Protein AF-0000000078892360 (afdb_homodimer)

pLDDT: mean 88.69, std 15.47, range [43.81, 98.88]

InterPro domains:
  IPR006015 Universal stress protein A family [PR01438] (3-21)
  IPR006015 Universal stress protein A family [PR01438] (103-115)
  IPR006015 Universal stress protein A family [PR01438] (121-142)
  IPR006016 UspA [PF00582] (3-142)
  IPR014729 Rossmann-like alpha/beta/alpha sandwich fold [G3DSA:3.40.50.620] (2-142)

Nearest PDB structures (foldseek):
  3s3t-assembly1_A  TM=7.269E-01  e=5.712E-11  Lactiplantibacillus plantarum
  3hgm-assembly2_C  TM=7.735E-01  e=3.685E-09  Halomonas elongata
  3hgm-assembly2_D  TM=7.486E-01  e=2.189E-09  Halomonas elongata
  4r2l-assembly1_A-2  TM=7.286E-01  e=1.162E-07  Salmonella enterica subsp. enterica serovar Typhimurium str. LT2
  3fg9-assembly3_E  TM=6.927E-01  e=1.677E-06  Lactiplantibacillus plantarum

Secondary structure (DSSP, 8-state):
-PPPEEEEE--S-HHHHHHHHHHHHHHHHHT-EEEEEEE-------SS---STTHHHHHHHHHHHHHHHHHHHHT-GGGTTS-EEEEEESS-HHHHHHHHHHHTT-SEEEE-SS-TT---TTS--HHHHHHHHH-SS-EEE-/-PPPEEEEE--S-HHHHHHHHHHHHHHHHHT-EEEEEEE-------SS---STTHHHHHHHHHHHHHHHHHHHHT-GGGTTS-EEEEEESS-HHHHHHHHHHHTT-SEEEE-SS-TT---TTS--HHHHHHHHH-SS-EEE-

Organism: Nematostella vectensis (NCBI:txid45351)

Structure (mmCIF, N/CA/C/O backbone):
data_AF-0000000078892360-model_v1
#
loop_
_entity.id
_entity.type
_entity.pdbx_description
1 polymer 'UspA domain-containing protein'
#
loop_
_atom_site.group_PDB
_atom_site.id
_atom_site.type_symbol
_atom_site.label_atom_id
_atom_site.label_alt_id
_atom_site.label_comp_id
_atom_site.label_asym_id
_atom_site.label_entity_id
_atom_site.label_seq_id
_atom_site.pdbx_PDB_ins_code
_atom_site.Cartn_x
_atom_site.Cartn_y
_atom_site.Cartn_z
_atom_site.occupancy
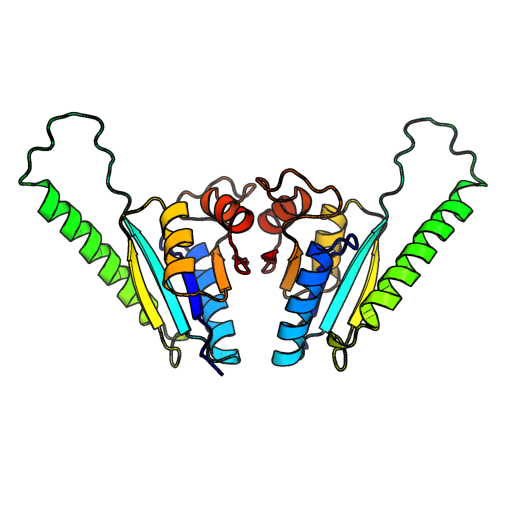_atom_site.B_iso_or_equiv
_atom_site.auth_seq_id
_atom_site.auth_comp_id
_atom_site.auth_asym_id
_atom_site.auth_atom_id
_atom_site.pdbx_PDB_model_num
ATOM 1 N N . ASN A 1 1 ? 20.141 11.234 -10.641 1 46.91 1 ASN A N 1
ATOM 2 C CA . ASN A 1 1 ? 18.922 10.539 -10.234 1 46.91 1 ASN A CA 1
ATOM 3 C C . ASN A 1 1 ? 18.141 11.344 -9.203 1 46.91 1 ASN A C 1
ATOM 5 O O . ASN A 1 1 ? 18.688 11.75 -8.18 1 46.91 1 ASN A O 1
ATOM 9 N N . ILE A 1 2 ? 17.062 12.047 -9.711 1 74.19 2 ILE A N 1
ATOM 10 C CA . ILE A 1 2 ? 16.359 12.961 -8.805 1 74.19 2 ILE A CA 1
ATOM 11 C C . ILE A 1 2 ? 15.898 12.195 -7.562 1 74.19 2 ILE A C 1
ATOM 13 O O . ILE A 1 2 ? 15.484 11.039 -7.652 1 74.19 2 ILE A O 1
ATOM 17 N N . MET A 1 3 ? 16.266 12.695 -6.387 1 88.44 3 MET A N 1
ATOM 18 C CA . MET A 1 3 ? 15.914 12.086 -5.109 1 88.44 3 MET A CA 1
ATOM 19 C C . MET A 1 3 ? 14.422 11.797 -5.031 1 88.44 3 MET A C 1
ATOM 21 O O . MET A 1 3 ? 13.602 12.672 -5.297 1 88.44 3 MET A O 1
ATOM 25 N N . LYS A 1 4 ? 14.031 10.625 -4.801 1 95.56 4 LYS A N 1
ATOM 26 C CA . LYS A 1 4 ? 12.625 10.258 -4.645 1 95.56 4 LYS A CA 1
ATOM 27 C C . LYS A 1 4 ? 12.047 10.82 -3.348 1 95.56 4 LYS A C 1
ATOM 29 O O . LYS A 1 4 ? 12.789 11.102 -2.404 1 95.56 4 LYS A O 1
ATOM 34 N N . LYS A 1 5 ? 10.812 11.117 -3.355 1 98.5 5 LYS A N 1
ATOM 35 C CA . LYS A 1 5 ? 10.125 11.695 -2.201 1 98.5 5 LYS A CA 1
ATOM 36 C C . LYS A 1 5 ? 9.039 10.758 -1.68 1 98.5 5 LYS A C 1
ATOM 38 O O . LYS A 1 5 ? 8.195 10.289 -2.447 1 98.5 5 LYS A O 1
ATOM 43 N N . ILE A 1 6 ? 9.086 10.5 -0.385 1 98.75 6 ILE A N 1
ATOM 44 C CA . ILE A 1 6 ? 8.07 9.711 0.305 1 98.75 6 ILE A CA 1
ATOM 45 C C . ILE A 1 6 ? 7.191 10.625 1.156 1 98.75 6 ILE A C 1
ATOM 47 O O . ILE A 1 6 ? 7.691 11.336 2.029 1 98.75 6 ILE A O 1
ATOM 51 N N . LEU A 1 7 ? 5.918 10.656 0.822 1 98.88 7 LEU A N 1
ATOM 52 C CA . LEU A 1 7 ? 4.953 11.391 1.632 1 98.88 7 LEU A CA 1
ATOM 53 C C . LEU A 1 7 ? 4.391 10.516 2.744 1 98.88 7 LEU A C 1
ATOM 55 O O . LEU A 1 7 ? 3.91 9.406 2.482 1 98.88 7 LEU A O 1
ATOM 59 N N . VAL A 1 8 ? 4.457 10.961 3.959 1 98.88 8 VAL A N 1
ATOM 60 C CA . VAL A 1 8 ? 3.959 10.211 5.109 1 98.88 8 VAL A CA 1
ATOM 61 C C . VAL A 1 8 ? 2.957 11.07 5.883 1 98.88 8 VAL A C 1
ATOM 63 O O . VAL A 1 8 ? 3.346 11.969 6.633 1 98.88 8 VAL A O 1
ATOM 66 N N . PRO A 1 9 ? 1.661 10.758 5.688 1 98.5 9 PRO A N 1
ATOM 67 C CA . PRO A 1 9 ? 0.681 11.43 6.543 1 98.5 9 PRO A CA 1
ATOM 68 C C . PRO A 1 9 ? 0.691 10.906 7.977 1 98.5 9 PRO A C 1
ATOM 70 O O . PRO A 1 9 ? 0.898 9.711 8.195 1 98.5 9 PRO A O 1
ATOM 73 N N . THR A 1 10 ? 0.475 11.852 8.906 1 97.75 10 THR A N 1
ATOM 74 C CA . THR A 1 10 ? 0.444 11.414 10.297 1 97.75 10 THR A CA 1
ATOM 75 C C . THR A 1 10 ? -0.679 12.109 11.062 1 97.75 10 THR A C 1
ATOM 77 O O . THR A 1 10 ? -0.947 13.289 10.836 1 97.75 10 THR A O 1
ATOM 80 N N . ASP A 1 11 ? -1.383 11.312 11.82 1 95.69 11 ASP A N 1
ATOM 81 C CA . ASP A 1 11 ? -2.309 11.828 12.828 1 95.69 11 ASP A CA 1
ATOM 82 C C . ASP A 1 11 ? -1.783 11.57 14.242 1 95.69 11 ASP A C 1
ATOM 84 O O . ASP A 1 11 ? -2.547 11.609 15.203 1 95.69 11 ASP A O 1
ATOM 88 N N . PHE A 1 12 ? -0.485 11.203 14.305 1 96.38 12 PHE A N 1
ATOM 89 C CA . PHE A 1 12 ? 0.284 11.008 15.531 1 96.38 12 PHE A CA 1
ATOM 90 C C . PHE A 1 12 ? -0.117 9.711 16.219 1 96.38 12 PHE A C 1
ATOM 92 O O . PHE A 1 12 ? 0.272 9.461 17.359 1 96.38 12 PHE A O 1
ATOM 99 N N . SER A 1 13 ? -0.941 8.859 15.547 1 94.62 13 SER A N 1
ATOM 100 C CA . SER A 1 13 ? -1.291 7.551 16.094 1 94.62 13 SER A CA 1
ATOM 101 C C . SER A 1 13 ? -0.111 6.59 16.016 1 94.62 13 SER A C 1
ATOM 103 O O . SER A 1 13 ? 0.892 6.879 15.359 1 94.62 13 SER A O 1
ATOM 105 N N . LYS A 1 14 ? -0.222 5.484 16.703 1 93.75 14 LYS A N 1
ATOM 106 C CA . LYS A 1 14 ? 0.787 4.43 16.672 1 93.75 14 LYS A CA 1
ATOM 107 C C . LYS A 1 14 ? 0.955 3.871 15.266 1 93.75 14 LYS A C 1
ATOM 109 O O . LYS A 1 14 ? 2.074 3.588 14.836 1 93.75 14 LYS A O 1
ATOM 114 N N . HIS A 1 15 ? -0.14 3.727 14.531 1 93.44 15 HIS A N 1
ATOM 115 C CA . HIS A 1 15 ? -0.08 3.223 13.164 1 93.44 15 HIS A CA 1
ATOM 116 C C . HIS A 1 15 ? 0.655 4.195 12.25 1 93.44 15 HIS A C 1
ATOM 118 O O . HIS A 1 15 ? 1.42 3.777 11.375 1 93.44 15 HIS A O 1
ATOM 124 N N . ALA A 1 16 ? 0.413 5.473 12.492 1 96.62 16 ALA A N 1
ATOM 125 C CA . ALA A 1 16 ? 1.117 6.477 11.703 1 96.62 16 ALA A CA 1
ATOM 126 C C . ALA A 1 16 ? 2.615 6.453 11.992 1 96.62 16 ALA A C 1
ATOM 128 O O . ALA A 1 16 ? 3.432 6.617 11.078 1 96.62 16 ALA A O 1
ATOM 129 N N . GLU A 1 17 ? 2.955 6.234 13.234 1 97.12 17 GLU A N 1
ATOM 130 C CA . GLU A 1 17 ? 4.367 6.152 13.594 1 97.12 17 GLU A CA 1
ATOM 131 C C . GLU A 1 17 ? 5.031 4.938 12.953 1 97.12 17 GLU A C 1
ATOM 133 O O . GLU A 1 17 ? 6.164 5.02 12.477 1 97.12 17 GLU A O 1
ATOM 138 N N . TYR A 1 18 ? 4.352 3.852 12.984 1 96.62 18 TYR A N 1
ATOM 139 C CA . TYR A 1 18 ? 4.887 2.656 12.344 1 96.62 18 TYR A CA 1
ATOM 140 C C . TYR A 1 18 ? 5.098 2.885 10.852 1 96.62 18 TYR A C 1
ATOM 142 O O . TYR A 1 18 ? 6.109 2.459 10.289 1 96.62 18 TYR A O 1
ATOM 150 N N . ALA A 1 19 ? 4.141 3.566 10.242 1 98.12 19 ALA A N 1
ATOM 151 C CA . ALA A 1 19 ? 4.289 3.912 8.836 1 98.12 19 ALA A CA 1
ATOM 152 C C . ALA A 1 19 ? 5.543 4.754 8.602 1 98.12 19 ALA A C 1
ATOM 154 O O . ALA A 1 19 ? 6.277 4.535 7.637 1 98.12 19 ALA A O 1
ATOM 155 N N . LEU A 1 20 ? 5.824 5.691 9.508 1 98.69 20 LEU A N 1
ATOM 156 C CA . LEU A 1 20 ? 7.012 6.531 9.398 1 98.69 20 LEU A CA 1
ATOM 157 C C . LEU A 1 20 ? 8.281 5.699 9.547 1 98.69 20 LEU A C 1
ATOM 159 O O . LEU A 1 20 ? 9.266 5.922 8.828 1 98.69 20 LEU A O 1
ATOM 163 N N . LYS A 1 21 ? 8.258 4.719 10.43 1 98.5 21 LYS A N 1
ATOM 164 C CA . LYS A 1 21 ? 9.406 3.836 10.602 1 98.5 21 LYS A CA 1
ATOM 165 C C . LYS A 1 21 ? 9.688 3.041 9.328 1 98.5 21 LYS A C 1
ATOM 167 O O . LYS A 1 21 ? 10.844 2.902 8.922 1 98.5 21 LYS A O 1
ATOM 172 N N . VAL A 1 22 ? 8.633 2.557 8.75 1 97.44 22 VAL A N 1
ATOM 173 C CA . VAL A 1 22 ? 8.789 1.806 7.512 1 97.44 22 VAL A CA 1
ATOM 174 C C . VAL A 1 22 ? 9.297 2.729 6.41 1 97.44 22 VAL A C 1
ATOM 176 O O . VAL A 1 22 ? 10.211 2.365 5.66 1 97.44 22 VAL A O 1
ATOM 179 N N . ALA A 1 23 ? 8.75 3.953 6.301 1 98.5 23 ALA A N 1
ATOM 180 C CA . ALA A 1 23 ? 9.227 4.941 5.336 1 98.5 23 ALA A CA 1
ATOM 181 C C . ALA A 1 23 ? 10.711 5.227 5.535 1 98.5 23 ALA A C 1
ATOM 183 O O . ALA A 1 23 ? 11.461 5.359 4.566 1 98.5 23 ALA A O 1
ATOM 184 N N . ALA A 1 24 ? 11.148 5.27 6.785 1 98.56 24 ALA A N 1
ATOM 185 C CA . ALA A 1 24 ? 12.547 5.527 7.113 1 98.56 24 ALA A CA 1
ATOM 186 C C . ALA A 1 24 ? 13.445 4.406 6.598 1 98.56 24 ALA A C 1
ATOM 188 O O . ALA A 1 24 ? 14.523 4.668 6.051 1 98.56 24 ALA A O 1
ATOM 189 N N . GLN A 1 25 ? 12.992 3.184 6.777 1 96.12 25 GLN A N 1
ATOM 190 C CA . GLN A 1 25 ? 13.758 2.039 6.289 1 96.12 25 GLN A CA 1
ATOM 191 C C . GLN A 1 25 ? 13.922 2.096 4.773 1 96.12 25 GLN A C 1
ATOM 193 O O . GLN A 1 25 ? 15 1.818 4.25 1 96.12 25 GLN A O 1
ATOM 198 N N . ILE A 1 26 ? 12.891 2.471 4.133 1 95.19 26 ILE A N 1
ATOM 199 C CA . ILE A 1 26 ? 12.914 2.59 2.678 1 95.19 26 ILE A CA 1
ATOM 200 C C . ILE A 1 26 ? 13.867 3.715 2.271 1 95.19 26 ILE A C 1
ATOM 202 O O . ILE A 1 26 ? 14.719 3.531 1.403 1 95.19 26 ILE A O 1
ATOM 206 N N . ALA A 1 27 ? 13.734 4.828 2.912 1 97.19 27 ALA A N 1
ATOM 207 C CA . ALA A 1 27 ? 14.539 6 2.584 1 97.19 27 ALA A CA 1
ATOM 208 C C . ALA A 1 27 ? 16.016 5.727 2.803 1 97.19 27 ALA A C 1
ATOM 210 O O . ALA A 1 27 ? 16.859 6.172 2.02 1 97.19 27 ALA A O 1
ATOM 211 N N . LYS A 1 28 ? 16.297 4.988 3.842 1 95.06 28 LYS A N 1
ATOM 212 C CA . LYS A 1 28 ? 17.703 4.656 4.121 1 95.06 28 LYS A CA 1
ATOM 213 C C . LYS A 1 28 ? 18.297 3.801 3.006 1 95.06 28 LYS A C 1
ATOM 215 O O . LYS A 1 28 ? 19.469 3.949 2.662 1 95.06 28 LYS A O 1
ATOM 220 N N . LYS A 1 29 ? 17.469 2.979 2.479 1 90.5 29 LYS A N 1
ATOM 221 C CA . LYS A 1 29 ? 17.938 2.043 1.463 1 90.5 29 LYS A CA 1
ATOM 222 C C . LYS A 1 29 ? 18.078 2.729 0.107 1 90.5 29 LYS A C 1
ATOM 224 O O . LYS A 1 29 ? 19 2.42 -0.658 1 90.5 29 LYS A O 1
ATOM 229 N N . ASP A 1 30 ? 17.234 3.727 -0.188 1 90.75 30 ASP A N 1
ATOM 230 C CA . ASP A 1 30 ? 17.25 4.195 -1.569 1 90.75 30 ASP A CA 1
ATOM 231 C C . ASP A 1 30 ? 17.578 5.688 -1.64 1 90.75 30 ASP A C 1
ATOM 233 O O . ASP A 1 30 ? 17.625 6.27 -2.725 1 90.75 30 ASP A O 1
ATOM 237 N N . GLY A 1 31 ? 17.766 6.332 -0.466 1 94.31 31 GLY A N 1
ATOM 238 C CA . GLY A 1 31 ? 18.203 7.723 -0.425 1 94.31 31 GLY A CA 1
ATOM 239 C C . GLY A 1 31 ? 17.062 8.703 -0.641 1 94.31 31 GLY A C 1
ATOM 240 O O . GLY A 1 31 ? 17.297 9.852 -1.039 1 94.31 31 GLY A O 1
ATOM 241 N N . SER A 1 32 ? 15.859 8.328 -0.38 1 97.25 32 SER A N 1
ATOM 242 C CA . SER A 1 32 ? 14.688 9.172 -0.563 1 97.25 32 SER A CA 1
ATOM 243 C C . SER A 1 32 ? 14.547 10.18 0.573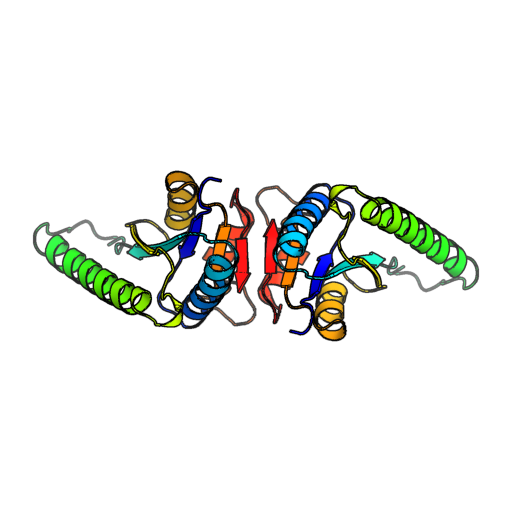 1 97.25 32 SER A C 1
ATOM 245 O O . SER A 1 32 ? 15.062 9.961 1.671 1 97.25 32 SER A O 1
ATOM 247 N N . GLU A 1 33 ? 13.922 11.25 0.244 1 98.38 33 GLU A N 1
ATOM 248 C CA . GLU A 1 33 ? 13.492 12.195 1.268 1 98.38 33 GLU A CA 1
ATOM 249 C C . GLU A 1 33 ? 12.109 11.828 1.815 1 98.38 33 GLU A C 1
ATOM 251 O O . GLU A 1 33 ? 11.289 11.258 1.102 1 98.38 33 GLU A O 1
ATOM 256 N N . ILE A 1 34 ? 11.914 12.195 3.078 1 98.75 34 ILE A N 1
ATOM 257 C CA . ILE A 1 34 ? 10.609 11.977 3.691 1 98.75 34 ILE A CA 1
ATOM 258 C C . ILE A 1 34 ? 9.938 13.32 3.959 1 98.75 34 ILE A C 1
ATOM 260 O O . ILE A 1 34 ? 10.539 14.227 4.547 1 98.75 34 ILE A O 1
ATOM 264 N N . ILE A 1 35 ? 8.758 13.445 3.48 1 98.81 35 ILE A N 1
ATOM 265 C CA . ILE A 1 35 ? 7.91 14.594 3.785 1 98.81 35 ILE A CA 1
ATOM 266 C C . ILE A 1 35 ? 6.793 14.172 4.738 1 98.81 35 ILE A C 1
ATOM 268 O O . ILE A 1 35 ? 5.906 13.406 4.363 1 98.81 35 ILE A O 1
ATOM 272 N N . LEU A 1 36 ? 6.863 14.664 5.934 1 98.69 36 LEU A N 1
ATOM 273 C CA . LEU A 1 36 ? 5.828 14.438 6.934 1 98.69 36 LEU A CA 1
ATOM 274 C C . LEU A 1 36 ? 4.719 15.477 6.812 1 98.69 36 LEU A C 1
ATOM 276 O O . LEU A 1 36 ? 4.984 16.688 6.812 1 98.69 36 LEU A O 1
ATOM 280 N N . ILE A 1 37 ? 3.484 14.969 6.699 1 98.38 37 ILE A N 1
ATOM 281 C CA . ILE A 1 37 ? 2.396 15.922 6.539 1 98.38 37 ILE A CA 1
ATOM 282 C C . ILE A 1 37 ? 1.326 15.672 7.598 1 98.38 37 ILE A C 1
ATOM 284 O O . ILE A 1 37 ? 1.03 14.523 7.93 1 98.38 37 ILE A O 1
ATOM 288 N N . HIS A 1 38 ? 0.8 16.75 8.133 1 97.56 38 HIS A N 1
ATOM 289 C CA . HIS A 1 38 ? -0.309 16.734 9.078 1 97.56 38 HIS A CA 1
ATOM 290 C C . HIS A 1 38 ? -1.368 17.766 8.703 1 97.56 38 HIS A C 1
ATOM 292 O O . HIS A 1 38 ? -1.037 18.859 8.25 1 97.56 38 HIS A O 1
ATOM 298 N N . MET A 1 39 ? -2.658 17.375 8.898 1 95.12 39 MET A N 1
ATOM 299 C CA . MET A 1 39 ? -3.768 18.281 8.609 1 95.12 39 MET A CA 1
ATOM 300 C C . MET A 1 39 ? -4.383 18.812 9.898 1 95.12 39 MET A C 1
ATOM 302 O O . MET A 1 39 ? -4.594 18.062 10.852 1 95.12 39 MET A O 1
ATOM 306 N N . LEU A 1 40 ? -4.582 20.062 9.906 1 90.88 40 LEU A N 1
ATOM 307 C CA . LEU A 1 40 ? -5.332 20.719 10.969 1 90.88 40 LEU A CA 1
ATOM 308 C C . LEU A 1 40 ? -6.766 21 10.539 1 90.88 40 LEU A C 1
ATOM 310 O O . LEU A 1 40 ? -7 21.766 9.609 1 90.88 40 LEU A O 1
ATOM 314 N N . GLU A 1 41 ? -7.676 20.062 10.914 1 75.69 41 GLU A N 1
ATOM 315 C CA . GLU A 1 41 ? -9.07 20.266 10.547 1 75.69 41 GLU A CA 1
ATOM 316 C C . GLU A 1 41 ? -9.688 21.406 11.367 1 75.69 41 GLU A C 1
ATOM 318 O O . GLU A 1 41 ? -9.539 21.438 12.586 1 75.69 41 GLU A O 1
ATOM 323 N N . LEU A 1 42 ? -9.977 22.5 10.719 1 69.38 42 LEU A N 1
ATOM 324 C CA . LEU A 1 42 ? -10.602 23.609 11.43 1 69.38 42 LEU A CA 1
ATOM 325 C C . LEU A 1 42 ? -12.062 23.312 11.734 1 69.38 42 LEU A C 1
ATOM 327 O O . LEU A 1 42 ? -12.758 22.703 10.922 1 69.38 42 LEU A O 1
ATOM 331 N N . PRO A 1 43 ? -12.438 23.25 13.047 1 58.41 43 PRO A N 1
ATOM 332 C CA . PRO A 1 43 ? -13.852 23.094 13.391 1 58.41 43 PRO A CA 1
ATOM 333 C C . PRO A 1 43 ? -14.781 23.922 12.5 1 58.41 43 PRO A C 1
ATOM 335 O O . PRO A 1 43 ? -14.43 25.031 12.117 1 58.41 43 PRO A O 1
ATOM 338 N N . THR A 1 44 ? -15.43 23.172 11.516 1 54.94 44 THR A N 1
ATOM 339 C CA . THR A 1 44 ? -16.484 23.938 10.867 1 54.94 44 THR A CA 1
ATOM 340 C C . THR A 1 44 ? -17.469 24.5 11.898 1 54.94 44 THR A C 1
ATOM 342 O O . THR A 1 44 ? -18.125 23.75 12.609 1 54.94 44 THR A O 1
ATOM 345 N N . THR A 1 45 ? -17.172 25.422 12.734 1 48.66 45 THR A N 1
ATOM 346 C CA . THR A 1 45 ? -18.266 25.953 13.555 1 48.66 45 THR A CA 1
ATOM 347 C C . THR A 1 45 ? -19.531 26.109 12.719 1 48.66 45 THR A C 1
ATOM 349 O O . THR A 1 45 ? -19.516 26.734 11.664 1 48.66 45 THR A O 1
ATOM 352 N N . GLY A 1 46 ? -20.406 25.203 12.688 1 47.03 46 GLY A N 1
ATOM 353 C CA . GLY A 1 46 ? -21.719 25.562 12.164 1 47.03 46 GLY A CA 1
ATOM 354 C C . GLY A 1 46 ? -22.047 27.031 12.281 1 47.03 46 GLY A C 1
ATOM 355 O O . GLY A 1 46 ? -22.781 27.578 11.469 1 47.03 46 GLY A O 1
ATOM 356 N N . SER A 1 47 ? -22.359 27.578 13.617 1 46.16 47 SER A N 1
ATOM 357 C CA . SER A 1 47 ? -23.031 28.859 13.852 1 46.16 47 SER A CA 1
ATOM 358 C C . SER A 1 47 ? -22.219 30.031 13.312 1 46.16 47 SER A C 1
ATOM 360 O O . SER A 1 47 ? -20.984 29.938 13.227 1 46.16 47 SER A O 1
ATOM 362 N N . ASP A 1 48 ? -22.891 31.125 12.758 1 43.91 48 ASP A N 1
ATOM 363 C CA . ASP A 1 48 ? -22.656 32.469 12.227 1 43.91 48 ASP A CA 1
ATOM 364 C C . ASP A 1 48 ? -21.531 33.156 12.984 1 43.91 48 ASP A C 1
ATOM 366 O O . ASP A 1 48 ? -21.047 34.219 12.562 1 43.91 48 ASP A O 1
ATOM 370 N N . ALA A 1 49 ? -21.594 33.156 14.469 1 45.66 49 ALA A N 1
ATOM 371 C CA . ALA A 1 49 ? -20.859 34.219 15.188 1 45.66 49 ALA A CA 1
ATOM 372 C C . ALA A 1 49 ? -19.375 33.906 15.203 1 45.66 49 ALA A C 1
ATOM 374 O O . ALA A 1 49 ? -18.891 33.125 16.016 1 45.66 49 ALA A O 1
ATOM 375 N N . ILE A 1 50 ? -18.688 33.688 14.188 1 45.03 50 ILE A N 1
ATOM 376 C CA . ILE A 1 50 ? -17.25 33.906 14.094 1 45.03 50 ILE A CA 1
ATOM 377 C C . ILE A 1 50 ? -16.875 35.188 14.859 1 45.03 50 ILE A C 1
ATOM 379 O O . ILE A 1 50 ? -17.078 36.281 14.367 1 45.03 50 ILE A O 1
ATOM 383 N N . THR A 1 51 ? -17.141 35.406 16.078 1 43.94 51 THR A N 1
ATOM 384 C CA . THR A 1 51 ? -16.406 36.5 16.672 1 43.94 51 THR A CA 1
ATOM 385 C C . THR A 1 51 ? -14.906 36.375 16.375 1 43.94 51 THR A C 1
ATOM 387 O O . THR A 1 51 ? -14.312 35.312 16.578 1 43.94 51 THR A O 1
ATOM 390 N N . THR A 1 52 ? -14.32 37.188 15.43 1 45.81 52 THR A N 1
ATOM 391 C CA . THR A 1 52 ? -13.078 37.469 14.727 1 45.81 52 THR A CA 1
ATOM 392 C C . THR A 1 52 ? -11.875 37.156 15.617 1 45.81 52 THR A C 1
ATOM 394 O O . THR A 1 52 ? -10.836 36.688 15.133 1 45.81 52 THR A O 1
ATOM 397 N N . SER A 1 53 ? -11.844 37.688 16.859 1 49.69 53 SER A N 1
ATOM 398 C CA . SER A 1 53 ? -10.625 37.969 17.609 1 49.69 53 SER A CA 1
ATOM 399 C C . SER A 1 53 ? -10.008 36.719 18.188 1 49.69 53 SER A C 1
ATOM 401 O O . SER A 1 53 ? -8.789 36.594 18.328 1 49.69 53 SER A O 1
ATOM 403 N N . HIS A 1 54 ? -10.773 35.781 18.781 1 51.59 54 HIS A N 1
ATOM 404 C CA . HIS A 1 54 ? -10.312 34.656 19.594 1 51.59 54 HIS A CA 1
ATOM 405 C C . HIS A 1 54 ? -9.875 33.5 18.719 1 51.59 54 HIS A C 1
ATOM 407 O O . HIS A 1 54 ? -9.281 32.531 19.203 1 51.59 54 HIS A O 1
ATOM 413 N N . GLU A 1 55 ? -10.258 33.562 17.359 1 58.75 55 GLU A N 1
ATOM 414 C CA . GLU A 1 55 ? -10.125 32.438 16.438 1 58.75 55 GLU A CA 1
ATOM 415 C C . GLU A 1 55 ? -8.68 32.281 15.969 1 58.75 55 GLU A C 1
ATOM 417 O O . GLU A 1 55 ? -8.18 31.141 15.844 1 58.75 55 GLU A O 1
ATOM 422 N N . ILE A 1 56 ? -7.906 33.344 15.992 1 66.81 56 ILE A N 1
ATOM 423 C CA . ILE A 1 56 ? -6.547 33.312 15.461 1 66.81 56 ILE A CA 1
ATOM 424 C C . ILE A 1 56 ? -5.594 32.75 16.516 1 66.81 56 ILE A C 1
ATOM 426 O O . ILE A 1 56 ? -4.812 31.844 16.219 1 66.81 56 ILE A O 1
ATOM 430 N N . PRO A 1 57 ? -5.879 33.156 17.797 1 74.19 57 PRO A N 1
ATOM 431 C CA . PRO A 1 57 ? -4.938 32.656 18.797 1 74.19 57 PRO A CA 1
ATOM 432 C C . PRO A 1 57 ? -5.059 31.141 19 1 74.19 57 PRO A C 1
ATOM 434 O O . PRO A 1 57 ? -4.047 30.453 19.141 1 74.19 57 PRO A O 1
ATOM 437 N N . GLU A 1 58 ? -6.293 30.672 18.969 1 79.94 58 GLU A N 1
ATOM 438 C CA . GLU A 1 58 ? -6.496 29.25 19.203 1 79.94 58 GLU A CA 1
ATOM 439 C C . GLU A 1 58 ? -5.945 28.422 18.031 1 79.94 58 GLU A C 1
ATOM 441 O O . GLU A 1 58 ? -5.316 27.375 18.25 1 79.94 58 GLU A O 1
ATOM 446 N N . LEU A 1 59 ? -6.156 28.938 16.859 1 82.19 59 LEU A N 1
ATOM 447 C CA . LEU A 1 59 ? -5.637 28.25 15.68 1 82.19 59 LEU A CA 1
ATOM 448 C C . LEU A 1 59 ? -4.113 28.188 15.711 1 82.19 59 LEU A C 1
ATOM 450 O O . LEU A 1 59 ? -3.52 27.156 15.359 1 82.19 59 LEU A O 1
ATOM 454 N N . MET A 1 60 ? -3.562 29.234 16.172 1 87.81 60 MET A N 1
ATOM 455 C CA . MET A 1 60 ? -2.105 29.281 16.25 1 87.81 60 MET A CA 1
ATOM 456 C C . MET A 1 60 ? -1.59 28.312 17.312 1 87.81 60 MET A C 1
ATOM 458 O O . MET A 1 60 ? -0.527 27.703 17.141 1 87.81 60 MET A O 1
ATOM 462 N N . LEU A 1 61 ? -2.377 28.234 18.391 1 88.75 61 LEU A N 1
ATOM 463 C CA . LEU A 1 61 ? -1.997 27.297 19.438 1 88.75 61 LEU A CA 1
ATOM 464 C C . LEU A 1 61 ? -2.006 25.875 18.906 1 88.75 61 LEU A C 1
ATOM 466 O O . LEU A 1 61 ? -1.07 25.109 19.172 1 88.75 61 LEU A O 1
ATOM 470 N N . PHE A 1 62 ? -3.045 25.547 18.172 1 89.25 62 PHE A N 1
ATOM 471 C CA . PHE A 1 62 ? -3.139 24.203 17.609 1 89.25 62 PHE A CA 1
ATOM 472 C C . PHE A 1 62 ? -2.025 23.953 16.609 1 89.25 62 PHE A C 1
ATOM 474 O O . PHE A 1 62 ? -1.443 22.875 16.562 1 89.25 62 PHE A O 1
ATOM 481 N N . LYS A 1 63 ? -1.801 24.891 15.82 1 93.38 63 LYS A N 1
ATOM 482 C CA . LYS A 1 63 ? -0.734 24.781 14.828 1 93.38 63 LYS A CA 1
ATOM 483 C C . LYS A 1 63 ? 0.622 24.594 15.5 1 93.38 63 LYS A C 1
ATOM 485 O O . LYS A 1 63 ? 1.403 23.734 15.094 1 93.38 63 LYS A O 1
ATOM 490 N N . ASN A 1 64 ? 0.876 25.422 16.516 1 95.06 64 ASN A N 1
ATOM 491 C CA . ASN A 1 64 ? 2.152 25.328 17.219 1 95.06 64 ASN A CA 1
ATOM 492 C C . ASN A 1 64 ? 2.311 23.969 17.922 1 95.06 64 ASN A C 1
ATOM 494 O O . ASN A 1 64 ? 3.408 23.406 17.953 1 95.06 64 ASN A O 1
ATOM 498 N N . ALA A 1 65 ? 1.254 23.469 18.469 1 95.31 65 ALA A N 1
ATOM 499 C CA . ALA A 1 65 ? 1.287 22.156 19.094 1 95.31 65 ALA A CA 1
ATOM 500 C C . ALA A 1 65 ? 1.606 21.062 18.062 1 95.31 65 ALA A C 1
ATOM 502 O O . ALA A 1 65 ? 2.387 20.156 18.344 1 95.31 65 ALA A O 1
ATOM 503 N N . ALA A 1 66 ? 1.023 21.234 16.906 1 95.56 66 ALA A N 1
ATOM 504 C CA . ALA A 1 66 ? 1.283 20.266 15.828 1 95.56 66 ALA A CA 1
ATOM 505 C C . ALA A 1 66 ? 2.734 20.344 15.367 1 95.56 66 ALA A C 1
ATOM 507 O O . ALA A 1 66 ? 3.373 19.328 15.133 1 95.56 66 ALA A O 1
ATOM 508 N N . ILE A 1 67 ? 3.236 21.516 15.242 1 97.25 67 ILE A N 1
ATOM 509 C CA . ILE A 1 67 ? 4.621 21.734 14.844 1 97.25 67 ILE A CA 1
ATOM 510 C C . ILE A 1 67 ? 5.559 21.047 15.836 1 97.25 67 ILE A C 1
ATOM 512 O O . ILE A 1 67 ? 6.484 20.328 15.445 1 97.25 67 ILE A O 1
ATOM 516 N N . ALA A 1 68 ? 5.289 21.25 17.109 1 97.81 68 ALA A N 1
ATOM 517 C CA . ALA A 1 68 ? 6.121 20.656 18.156 1 97.81 68 ALA A CA 1
ATOM 518 C C . ALA A 1 68 ? 6.094 19.125 18.062 1 97.81 68 ALA A C 1
ATOM 520 O O . ALA A 1 68 ? 7.129 18.484 18.203 1 97.81 68 ALA A O 1
ATOM 521 N N . LYS A 1 69 ? 4.926 18.594 17.828 1 97.81 69 LYS A N 1
ATOM 522 C CA . LYS A 1 69 ? 4.785 17.156 17.703 1 97.81 69 LYS A CA 1
ATOM 523 C C . LYS A 1 69 ? 5.539 16.625 16.484 1 97.81 69 LYS A C 1
ATOM 525 O O . LYS A 1 69 ? 6.219 15.602 16.562 1 97.81 69 LYS A O 1
ATOM 530 N N . LEU A 1 70 ? 5.449 17.344 15.367 1 98.38 70 LEU A N 1
ATOM 531 C CA . LEU A 1 70 ? 6.164 16.938 14.164 1 98.38 70 LEU A CA 1
ATOM 532 C C . LEU A 1 70 ? 7.672 17.031 14.367 1 98.38 70 LEU A C 1
ATOM 534 O O . LEU A 1 70 ? 8.414 16.141 13.93 1 98.38 70 LEU A O 1
ATOM 538 N N . ASP A 1 71 ? 8.094 18.094 15.055 1 98.25 71 ASP A N 1
ATOM 539 C CA . ASP A 1 71 ? 9.516 18.25 15.344 1 98.25 71 ASP A CA 1
ATOM 540 C C . ASP A 1 71 ? 10.039 17.094 16.188 1 98.25 71 ASP A C 1
ATOM 542 O O . ASP A 1 71 ? 11.125 16.562 15.938 1 98.25 71 ASP A O 1
ATOM 546 N N . ASN A 1 72 ? 9.273 16.734 17.141 1 98 72 ASN A N 1
ATOM 547 C CA . ASN A 1 72 ? 9.633 15.602 17.984 1 98 72 ASN A CA 1
ATOM 548 C C . ASN A 1 72 ? 9.734 14.32 17.172 1 98 72 ASN A C 1
ATOM 550 O O . ASN A 1 72 ? 10.688 13.555 17.328 1 98 72 ASN A O 1
ATOM 554 N N . MET A 1 73 ? 8.812 14.078 16.297 1 98.19 73 MET A N 1
ATOM 555 C CA . MET A 1 73 ? 8.828 12.906 15.422 1 98.19 73 MET A CA 1
ATOM 556 C C . MET A 1 73 ? 10.055 12.906 14.523 1 98.19 73 MET A C 1
ATOM 558 O O . MET A 1 73 ? 10.695 11.867 14.336 1 98.19 73 MET A O 1
ATOM 562 N N . MET A 1 74 ? 10.391 14.039 14.055 1 98.19 74 MET A N 1
ATOM 563 C CA . MET A 1 74 ? 11.484 14.172 13.086 1 98.19 74 MET A CA 1
ATOM 564 C C . MET A 1 74 ? 12.836 14 13.773 1 98.19 74 MET A C 1
ATOM 566 O O . MET A 1 74 ? 13.852 13.812 13.102 1 98.19 74 MET A O 1
ATOM 570 N N . SER A 1 75 ? 12.836 14.102 15.109 1 98 75 SER A N 1
ATOM 571 C CA . SER A 1 75 ? 14.07 13.961 15.875 1 98 75 SER A CA 1
ATOM 572 C C . SER A 1 75 ? 14.336 12.508 16.25 1 98 75 SER A C 1
ATOM 574 O O . SER A 1 75 ? 15.352 12.195 16.875 1 98 75 SER A O 1
ATOM 576 N N . ALA A 1 76 ? 13.445 11.633 15.875 1 98.25 76 ALA A N 1
ATOM 577 C CA . ALA A 1 76 ? 13.602 10.227 16.219 1 98.25 76 ALA A CA 1
ATOM 578 C C . ALA A 1 76 ? 14.891 9.656 15.625 1 98.25 76 ALA A C 1
ATOM 580 O O . ALA A 1 76 ? 15.234 9.945 14.477 1 98.25 76 ALA A O 1
ATOM 581 N N . PRO A 1 77 ? 15.547 8.766 16.312 1 98.38 77 PRO A N 1
ATOM 582 C CA . PRO A 1 77 ? 16.828 8.219 15.852 1 98.38 77 PRO A CA 1
ATOM 583 C C . PRO A 1 77 ? 16.719 7.445 14.547 1 98.38 77 PRO A C 1
ATOM 585 O O . PRO A 1 77 ? 17.656 7.438 13.742 1 98.38 77 PRO A O 1
ATOM 588 N N . TYR A 1 78 ? 15.594 6.883 14.391 1 98.19 78 TYR A N 1
ATOM 589 C CA . TYR A 1 78 ? 15.453 6.066 13.188 1 98.19 78 TYR A CA 1
ATOM 590 C C . TYR A 1 78 ? 15.367 6.938 11.945 1 98.19 78 TYR A C 1
ATOM 592 O O . TYR A 1 78 ? 15.406 6.43 10.82 1 98.19 78 TYR A O 1
ATOM 600 N N . LEU A 1 79 ? 15.312 8.219 12.07 1 98.69 79 LEU A N 1
ATOM 601 C CA . LEU A 1 79 ? 15.289 9.141 10.938 1 98.69 79 LEU A CA 1
ATOM 602 C C . LEU A 1 79 ? 16.656 9.766 10.711 1 98.69 79 LEU A C 1
ATOM 604 O O . LEU A 1 79 ? 16.844 10.555 9.781 1 98.69 79 LEU A O 1
ATOM 608 N N . ASP A 1 80 ? 17.656 9.383 11.508 1 98.12 80 ASP A N 1
ATOM 609 C CA . ASP A 1 80 ? 19 9.922 11.359 1 98.12 80 ASP A CA 1
ATOM 610 C C . ASP A 1 80 ? 19.547 9.656 9.953 1 98.12 80 ASP A C 1
ATOM 612 O O . ASP A 1 80 ? 19.438 8.539 9.453 1 98.12 80 ASP A O 1
ATOM 616 N N . GLY A 1 81 ? 20.047 10.711 9.367 1 97.5 81 GLY A N 1
ATOM 617 C CA . GLY A 1 81 ? 20.688 10.562 8.07 1 97.5 81 GLY A CA 1
ATOM 618 C C . GLY A 1 81 ? 19.703 10.664 6.914 1 97.5 81 GLY A C 1
ATOM 619 O O . GLY A 1 81 ? 20.109 10.578 5.75 1 97.5 81 GLY A O 1
ATOM 620 N N . ILE A 1 82 ? 18.484 10.828 7.227 1 98.12 82 ILE A N 1
ATOM 621 C CA . ILE A 1 82 ? 17.453 10.969 6.203 1 98.12 82 ILE A CA 1
ATOM 622 C C . ILE A 1 82 ? 17.047 12.438 6.086 1 98.12 82 ILE A C 1
ATOM 624 O O . ILE A 1 82 ? 16.812 13.109 7.098 1 98.12 82 ILE A O 1
ATOM 628 N N . LYS A 1 83 ? 17.016 12.953 4.891 1 98.31 83 LYS A N 1
ATOM 629 C CA . LYS A 1 83 ? 16.438 14.273 4.691 1 98.31 83 LYS A CA 1
ATOM 630 C C . LYS A 1 83 ? 14.93 14.25 4.969 1 98.31 83 LYS A C 1
ATOM 632 O O . LYS A 1 83 ? 14.188 13.508 4.328 1 98.31 83 LYS A O 1
ATOM 637 N N . THR A 1 84 ? 14.531 15.023 5.934 1 98.56 84 THR A N 1
ATOM 638 C CA . THR A 1 84 ? 13.125 15.078 6.305 1 98.56 84 THR A CA 1
ATOM 639 C C . THR A 1 84 ? 12.602 16.516 6.262 1 98.56 84 THR A C 1
ATOM 641 O O . THR A 1 84 ? 13.352 17.453 6.496 1 98.56 84 THR A O 1
ATOM 644 N N . SER A 1 85 ? 11.375 16.688 5.918 1 98.38 85 SER A N 1
ATOM 645 C CA . SER A 1 85 ? 10.648 17.953 6.004 1 98.38 85 SER A CA 1
ATOM 646 C C . SER A 1 85 ? 9.227 17.734 6.508 1 98.38 85 SER A C 1
ATOM 648 O O . SER A 1 85 ? 8.766 16.594 6.609 1 98.38 85 SER A O 1
ATOM 650 N N . LYS A 1 86 ? 8.648 18.781 6.926 1 98.44 86 LYS A N 1
ATOM 651 C CA . LYS A 1 86 ? 7.285 18.703 7.434 1 98.44 86 LYS A CA 1
ATOM 652 C C . LYS A 1 86 ? 6.391 19.75 6.766 1 98.44 86 LYS A C 1
ATOM 654 O O . LYS A 1 86 ? 6.863 20.812 6.371 1 98.44 86 LYS A O 1
ATOM 659 N N . ILE A 1 87 ? 5.102 19.375 6.629 1 97.19 87 ILE A N 1
ATOM 660 C CA . ILE A 1 87 ? 4.074 20.266 6.105 1 97.19 87 ILE A CA 1
ATOM 661 C C . ILE A 1 87 ? 2.83 20.203 6.988 1 97.19 87 ILE A C 1
ATOM 663 O O . ILE A 1 87 ? 2.418 19.109 7.402 1 97.19 87 ILE A O 1
ATOM 667 N N . ILE A 1 88 ? 2.291 21.297 7.324 1 96.12 88 ILE A N 1
ATOM 668 C CA . ILE A 1 88 ? 0.987 21.391 7.973 1 96.12 88 ILE A CA 1
ATOM 669 C C . ILE A 1 88 ? -0.027 22 7.004 1 96.12 88 ILE A C 1
ATOM 671 O O . ILE A 1 88 ? 0.229 23.047 6.406 1 96.12 88 ILE A O 1
ATOM 675 N N . GLN A 1 89 ? -1.108 21.312 6.836 1 93.31 89 GLN A N 1
ATOM 676 C CA . GLN A 1 89 ? -2.164 21.75 5.934 1 93.31 89 GLN A CA 1
ATOM 677 C C . GLN A 1 89 ? -3.477 21.969 6.68 1 93.31 89 GLN A C 1
ATOM 679 O O . GLN A 1 89 ? -3.756 21.281 7.664 1 93.31 89 GLN A O 1
ATOM 684 N N . PHE A 1 90 ? -4.258 22.984 6.164 1 90.5 90 PHE A N 1
ATOM 685 C CA . PHE A 1 90 ? -5.574 23.281 6.719 1 90.5 90 PHE A CA 1
ATOM 686 C C . PHE A 1 90 ? -6.676 22.719 5.828 1 90.5 90 PHE A C 1
ATOM 688 O O . PHE A 1 90 ? -7.504 23.453 5.305 1 90.5 90 PHE A O 1
ATOM 695 N N . GLU A 1 91 ? -6.57 21.469 5.465 1 90.94 91 GLU A N 1
ATOM 696 C CA . GLU A 1 91 ? -7.516 20.719 4.637 1 90.94 91 GLU A CA 1
ATOM 697 C C . GLU A 1 91 ? -7.973 19.438 5.332 1 90.94 91 GLU A C 1
ATOM 699 O O . GLU A 1 91 ? -7.395 19.031 6.344 1 90.94 91 GLU A O 1
ATOM 704 N N . LEU A 1 92 ? -9.117 18.844 4.746 1 91.56 92 LEU A N 1
ATOM 705 C CA . LEU A 1 92 ? -9.461 17.5 5.16 1 91.56 92 LEU A CA 1
ATOM 706 C C . LEU A 1 92 ? -8.344 16.516 4.816 1 91.56 92 LEU A C 1
ATOM 708 O O . LEU A 1 92 ? -7.625 16.703 3.83 1 91.56 92 LEU A O 1
ATOM 712 N N . ALA A 1 93 ? -8.195 15.539 5.582 1 92.69 93 ALA A N 1
ATOM 713 C CA . ALA A 1 93 ? -7.055 14.625 5.516 1 92.69 93 ALA A CA 1
ATOM 714 C C . ALA A 1 93 ? -6.852 14.109 4.094 1 92.69 93 ALA A C 1
ATOM 716 O O . ALA A 1 93 ? -5.754 14.219 3.541 1 92.69 93 ALA A O 1
ATOM 717 N N . PHE A 1 94 ? -7.895 13.617 3.51 1 94.56 94 PHE A N 1
ATOM 718 C CA . PHE A 1 94 ? -7.789 13.07 2.162 1 94.56 94 PHE A CA 1
ATOM 719 C C . PHE A 1 94 ? -7.328 14.141 1.179 1 94.56 94 PHE A C 1
ATOM 721 O O . PHE A 1 94 ? -6.371 13.93 0.43 1 94.56 94 PHE A O 1
ATOM 728 N N . ASP A 1 95 ? -7.961 15.32 1.234 1 95.31 95 ASP A N 1
ATOM 729 C CA . ASP A 1 95 ? -7.637 16.406 0.305 1 95.31 95 ASP A CA 1
ATOM 730 C C . ASP A 1 95 ? -6.191 16.859 0.489 1 95.31 95 ASP A C 1
ATOM 732 O O . ASP A 1 95 ? -5.473 17.062 -0.49 1 95.31 95 ASP A O 1
ATOM 736 N N . GLY A 1 96 ? -5.848 16.969 1.7 1 95.75 96 GLY A N 1
ATOM 737 C CA . GLY A 1 96 ? -4.496 17.422 2.01 1 95.75 96 GLY A CA 1
ATOM 738 C C . GLY A 1 96 ? -3.43 16.438 1.557 1 95.75 96 GLY A C 1
ATOM 739 O O . GLY A 1 96 ? -2.393 16.844 1.028 1 95.75 96 GLY A O 1
ATOM 740 N N . ILE A 1 97 ? -3.658 15.156 1.749 1 97.69 97 ILE A N 1
ATOM 741 C CA . ILE A 1 97 ? -2.709 14.125 1.349 1 97.69 97 ILE A CA 1
ATOM 742 C C . ILE A 1 97 ? -2.568 14.117 -0.172 1 97.69 97 ILE A C 1
ATOM 744 O O . ILE A 1 97 ? -1.454 14.109 -0.699 1 97.69 97 ILE A O 1
ATOM 748 N N . MET A 1 98 ? -3.709 14.195 -0.836 1 97.38 98 MET A N 1
ATOM 749 C CA . MET A 1 98 ? -3.695 14.156 -2.295 1 97.38 98 MET A CA 1
ATOM 750 C C . MET A 1 98 ? -3.025 15.398 -2.867 1 97.38 98 MET A C 1
ATOM 752 O O . MET A 1 98 ? -2.174 15.305 -3.752 1 97.38 98 MET A O 1
ATOM 756 N N . SER A 1 99 ? -3.398 16.578 -2.35 1 96.88 99 SER A N 1
ATOM 757 C CA . SER A 1 99 ? -2.836 17.828 -2.859 1 96.88 99 SER A CA 1
ATOM 758 C C . SER A 1 99 ? -1.341 17.922 -2.572 1 96.88 99 SER A C 1
ATOM 760 O O . SER A 1 99 ? -0.567 18.359 -3.422 1 96.88 99 SER A O 1
ATOM 762 N N . SER A 1 100 ? -0.963 17.453 -1.415 1 96.94 100 SER A N 1
ATOM 763 C CA . SER A 1 100 ? 0.451 17.484 -1.054 1 96.94 100 SER A CA 1
ATOM 764 C C . SER A 1 100 ? 1.259 16.5 -1.886 1 96.94 100 SER A C 1
ATOM 766 O O . SER A 1 100 ? 2.383 16.797 -2.295 1 96.94 100 SER A O 1
ATOM 768 N N . GLY A 1 101 ? 0.674 15.289 -2.086 1 97.5 101 GLY A N 1
ATOM 769 C CA . GLY A 1 101 ? 1.336 14.336 -2.963 1 97.5 101 GLY A CA 1
ATOM 770 C C . GLY A 1 101 ? 1.643 14.906 -4.336 1 97.5 101 GLY A C 1
ATOM 771 O O . GLY A 1 101 ? 2.746 14.727 -4.855 1 97.5 101 GLY A O 1
ATOM 772 N N . LYS A 1 102 ? 0.718 15.609 -4.84 1 96.88 102 LYS A N 1
ATOM 773 C CA . LYS A 1 102 ? 0.865 16.203 -6.168 1 96.88 102 LYS A CA 1
ATOM 774 C C . LYS A 1 102 ? 1.846 17.375 -6.141 1 96.88 102 LYS A C 1
ATOM 776 O O . LYS A 1 102 ? 2.787 17.422 -6.934 1 96.88 102 LYS A O 1
ATOM 781 N N . SER A 1 103 ? 1.671 18.297 -5.195 1 96.94 103 SER A N 1
ATOM 782 C CA . SER A 1 103 ? 2.469 19.516 -5.152 1 96.94 103 SER A CA 1
ATOM 783 C C . SER A 1 103 ? 3.928 19.219 -4.828 1 96.94 103 SER A C 1
ATOM 785 O O . SER A 1 103 ? 4.828 19.922 -5.273 1 96.94 103 SER A O 1
ATOM 787 N N . GLN A 1 104 ? 4.168 18.125 -4.059 1 97.12 104 GLN A N 1
ATOM 788 C CA . GLN A 1 104 ? 5.523 17.781 -3.654 1 97.12 104 GLN A CA 1
ATOM 789 C C . GLN A 1 104 ? 6.141 16.766 -4.613 1 97.12 104 GLN A C 1
ATOM 791 O O . GLN A 1 104 ? 7.277 16.328 -4.422 1 97.12 104 GLN A O 1
ATOM 796 N N . ASN A 1 105 ? 5.359 16.375 -5.652 1 97.38 105 ASN A N 1
ATOM 797 C CA . ASN A 1 105 ? 5.812 15.344 -6.586 1 97.38 105 ASN A CA 1
ATOM 798 C C . ASN A 1 105 ? 6.27 14.086 -5.852 1 97.38 105 ASN A C 1
ATOM 800 O O . ASN A 1 105 ? 7.359 13.578 -6.109 1 97.38 105 ASN A O 1
ATOM 804 N N . ALA A 1 106 ? 5.441 13.617 -4.93 1 98.12 106 ALA A N 1
ATOM 805 C CA . ALA A 1 106 ? 5.758 12.406 -4.18 1 98.12 106 ALA A CA 1
ATOM 806 C C . ALA A 1 106 ? 5.828 11.188 -5.105 1 98.12 106 ALA A C 1
ATOM 808 O O . ALA A 1 106 ? 5.012 11.055 -6.02 1 98.12 106 ALA A O 1
ATOM 809 N N . ASP A 1 107 ? 6.793 10.32 -4.828 1 97.69 107 ASP A N 1
ATOM 810 C CA . ASP A 1 107 ? 6.934 9.086 -5.586 1 97.69 107 ASP A CA 1
ATOM 811 C C . ASP A 1 107 ? 6.211 7.93 -4.891 1 97.69 107 ASP A C 1
ATOM 813 O O . ASP A 1 107 ? 5.898 6.918 -5.52 1 97.69 107 ASP A O 1
ATOM 817 N N . LEU A 1 108 ? 5.965 8.109 -3.643 1 98.25 108 LEU A N 1
ATOM 818 C CA . LEU A 1 108 ? 5.402 7.082 -2.781 1 98.25 108 LEU A CA 1
ATOM 819 C C . LEU A 1 108 ? 4.676 7.699 -1.592 1 98.25 108 LEU A C 1
ATOM 821 O O . LEU A 1 108 ? 5.148 8.68 -1.014 1 98.25 108 LEU A O 1
ATOM 825 N N . ILE A 1 109 ? 3.506 7.211 -1.291 1 98.81 109 ILE A N 1
ATOM 826 C CA . ILE A 1 109 ? 2.832 7.527 -0.036 1 98.81 109 ILE A CA 1
ATOM 827 C C . ILE A 1 109 ? 2.91 6.332 0.907 1 98.81 109 ILE A C 1
ATOM 829 O O . ILE A 1 109 ? 2.611 5.199 0.512 1 98.81 109 ILE A O 1
ATOM 833 N N . VAL A 1 110 ? 3.381 6.516 2.123 1 98.81 110 VAL A N 1
ATOM 834 C CA . VAL A 1 110 ? 3.404 5.492 3.164 1 98.81 110 VAL A CA 1
ATOM 835 C C . VAL A 1 110 ? 2.498 5.914 4.32 1 98.81 110 VAL A C 1
ATOM 837 O O . VAL A 1 110 ? 2.705 6.965 4.93 1 98.81 110 VAL A O 1
ATOM 840 N N . MET A 1 111 ? 1.455 5.09 4.598 1 98.38 111 MET A N 1
ATOM 841 C CA . MET A 1 111 ? 0.516 5.52 5.629 1 98.38 111 MET A CA 1
ATOM 842 C C . MET A 1 111 ? -0.039 4.32 6.391 1 98.38 111 MET A C 1
ATOM 844 O O . MET A 1 111 ? 0.067 3.182 5.93 1 98.38 111 MET A O 1
ATOM 848 N N . GLY A 1 112 ? -0.545 4.605 7.531 1 95.81 112 GLY A N 1
ATOM 849 C CA . GLY A 1 112 ? -1.2 3.57 8.32 1 95.81 112 GLY A CA 1
ATOM 850 C C . GLY A 1 112 ? -2.559 3.176 7.773 1 95.81 112 GLY A C 1
ATOM 851 O O . GLY A 1 112 ? -3.256 4 7.176 1 95.81 112 GLY A O 1
ATOM 852 N N . SER A 1 113 ? -2.924 1.945 8.086 1 92.88 113 SER A N 1
ATOM 853 C CA . SER A 1 113 ? -4.238 1.462 7.688 1 92.88 113 SER A CA 1
ATOM 854 C C . SER A 1 113 ? -5.34 2.064 8.555 1 92.88 113 SER A C 1
ATOM 856 O O . SER A 1 113 ? -6.496 2.143 8.133 1 92.88 113 SER A O 1
ATOM 858 N N . HIS A 1 114 ? -4.824 2.439 9.75 1 89.38 114 HIS A N 1
ATOM 859 C CA . HIS A 1 114 ? -5.723 3.031 10.734 1 89.38 114 HIS A CA 1
ATOM 860 C C . HIS A 1 114 ? -5.121 4.293 11.336 1 89.38 114 HIS A C 1
ATOM 862 O O . HIS A 1 114 ? -3.922 4.543 11.203 1 89.38 114 HIS A O 1
ATOM 868 N N . GLY A 1 115 ? -6.062 5.074 11.898 1 86.88 115 GLY A N 1
ATOM 869 C CA . GLY A 1 115 ? -5.621 6.312 12.523 1 86.88 115 GLY A CA 1
ATOM 870 C C . GLY A 1 115 ? -6.062 6.445 13.961 1 86.88 115 GLY A C 1
ATOM 871 O O . GLY A 1 115 ? -6.305 5.445 14.641 1 86.88 115 GLY A O 1
ATOM 872 N N . ALA A 1 116 ? -6.012 7.656 14.336 1 77.25 116 ALA A N 1
ATOM 873 C CA . ALA A 1 116 ? -6.293 7.984 15.734 1 77.25 116 ALA A CA 1
ATOM 874 C C . ALA A 1 116 ? -7.734 7.645 16.094 1 77.25 116 ALA A C 1
ATOM 876 O O . ALA A 1 116 ? -8.047 7.391 17.266 1 77.25 116 ALA A O 1
ATOM 877 N N . LYS A 1 117 ? -8.664 7.73 15.148 1 73.81 117 LYS A N 1
ATOM 878 C CA . LYS A 1 117 ? -10.062 7.496 15.477 1 73.81 117 LYS A CA 1
ATOM 879 C C . LYS A 1 117 ? -10.344 6.008 15.664 1 73.81 117 LYS A C 1
ATOM 881 O O . LYS A 1 117 ? -11.375 5.629 16.219 1 73.81 117 LYS A O 1
ATOM 886 N N . GLY A 1 118 ? -9.453 5.238 15.594 1 64.19 118 GLY A N 1
ATOM 887 C CA . GLY A 1 118 ? -9.484 3.822 15.93 1 64.19 118 GLY A CA 1
ATOM 888 C C . GLY A 1 118 ? -10.648 3.084 15.305 1 64.19 118 GLY A C 1
ATOM 889 O O . GLY A 1 118 ? -11.211 2.17 15.906 1 64.19 118 GLY A O 1
ATOM 890 N N . PHE A 1 119 ? -10.93 3.402 14.055 1 63.06 119 PHE A N 1
ATOM 891 C CA . PHE A 1 119 ? -12.07 2.652 13.547 1 63.06 119 PHE A CA 1
ATOM 892 C C . PHE A 1 119 ? -11.914 1.164 13.836 1 63.06 119 PHE A C 1
ATOM 894 O O . PHE A 1 119 ? -10.828 0.709 14.195 1 63.06 119 PHE A O 1
ATOM 901 N N . GLN A 1 120 ? -13.078 0.466 13.828 1 63.97 120 GLN A N 1
ATOM 902 C CA . GLN A 1 120 ? -13.094 -0.967 14.102 1 63.97 120 GLN A CA 1
ATOM 903 C C . GLN A 1 120 ? -12.008 -1.69 13.305 1 63.97 120 GLN A C 1
ATOM 905 O O . GLN A 1 120 ? -11.844 -1.444 12.109 1 63.97 120 GLN A O 1
ATOM 910 N N . GLU A 1 121 ? -11.156 -2.4 13.992 1 65.25 121 GLU A N 1
ATOM 911 C CA . GLU A 1 121 ? -9.977 -3.123 13.523 1 65.25 121 GLU A CA 1
ATOM 912 C C . GLU A 1 121 ? -10.273 -3.879 12.227 1 65.25 121 GLU A C 1
ATOM 914 O O . GLU A 1 121 ? -9.359 -4.207 11.477 1 65.25 121 GLU A O 1
ATOM 919 N N . MET A 1 122 ? -11.641 -3.943 11.938 1 69.88 122 MET A N 1
ATOM 920 C CA . MET A 1 122 ? -11.992 -4.797 10.805 1 69.88 122 MET A CA 1
ATOM 921 C C . MET A 1 122 ? -12.125 -3.975 9.523 1 69.88 122 MET A C 1
ATOM 923 O O . MET A 1 122 ? -12.273 -4.535 8.438 1 69.88 122 MET A O 1
ATOM 927 N N . PHE A 1 123 ? -11.93 -2.66 9.75 1 78.38 123 PHE A N 1
ATOM 928 C CA . PHE A 1 123 ? -12.055 -1.795 8.578 1 78.38 123 PHE A CA 1
ATOM 929 C C . PHE A 1 123 ? -10.812 -0.933 8.406 1 78.38 123 PHE A C 1
ATOM 931 O O . PHE A 1 123 ? -10.125 -0.622 9.383 1 78.38 123 PHE A O 1
ATOM 938 N N . ILE A 1 124 ? -10.523 -0.748 7.199 1 87.56 124 ILE A N 1
ATOM 939 C CA . ILE A 1 124 ? -9.469 0.222 6.934 1 87.56 124 ILE A CA 1
ATOM 940 C C . ILE A 1 124 ? -9.992 1.636 7.172 1 87.56 124 ILE A C 1
ATOM 942 O O . ILE A 1 124 ? -11.188 1.894 7.016 1 87.56 124 ILE A O 1
ATOM 946 N N . GLY A 1 125 ? -9.109 2.451 7.633 1 90.94 125 GLY A N 1
ATOM 947 C CA . GLY A 1 125 ? -9.531 3.828 7.836 1 90.94 125 GLY A CA 1
ATOM 948 C C . GLY A 1 125 ? -10.062 4.484 6.574 1 90.94 125 GLY A C 1
ATOM 949 O O . GLY A 1 125 ? -9.57 4.211 5.477 1 90.94 125 GLY A O 1
ATOM 950 N N . SER A 1 126 ? -10.938 5.375 6.75 1 90.06 126 SER A N 1
ATOM 951 C CA . SER A 1 126 ? -11.609 6.023 5.629 1 90.06 126 SER A CA 1
ATOM 952 C C . SER A 1 126 ? -10.625 6.832 4.785 1 90.06 126 SER A C 1
ATOM 954 O O . SER A 1 126 ? -10.703 6.832 3.557 1 90.06 126 SER A O 1
ATOM 956 N N . ASN A 1 127 ? -9.727 7.527 5.457 1 93.06 127 ASN A N 1
ATOM 957 C CA . ASN A 1 127 ? -8.742 8.297 4.707 1 93.06 127 ASN A CA 1
ATOM 958 C C . ASN A 1 127 ? -7.82 7.391 3.898 1 93.06 127 ASN A C 1
ATOM 960 O O . ASN A 1 127 ? -7.523 7.676 2.736 1 93.06 127 ASN A O 1
ATOM 964 N N . THR A 1 128 ? -7.395 6.309 4.535 1 94.81 128 THR A N 1
ATOM 965 C CA . THR A 1 128 ? -6.539 5.355 3.838 1 94.81 128 THR A CA 1
ATOM 966 C C . THR A 1 128 ? -7.254 4.781 2.617 1 94.81 128 THR A C 1
ATOM 968 O O . THR A 1 128 ? -6.684 4.734 1.524 1 94.81 128 THR A O 1
ATOM 971 N N . GLU A 1 129 ? -8.445 4.422 2.775 1 91.62 129 GLU A N 1
ATOM 972 C CA . GLU A 1 129 ? -9.227 3.893 1.658 1 91.62 129 GLU A CA 1
ATOM 973 C C . GLU A 1 129 ? -9.305 4.898 0.514 1 91.62 129 GLU A C 1
ATOM 975 O O . GLU A 1 129 ? -9.062 4.551 -0.644 1 91.62 129 GLU A O 1
ATOM 980 N N . LYS A 1 130 ? -9.625 6.078 0.836 1 93.44 130 LYS A N 1
ATOM 981 C CA . LYS A 1 130 ? -9.773 7.113 -0.179 1 93.44 130 LYS A CA 1
ATOM 982 C C . LYS A 1 130 ? -8.453 7.387 -0.887 1 93.44 130 LYS A C 1
ATOM 984 O O . LYS A 1 130 ? -8.422 7.574 -2.105 1 93.44 130 LYS A O 1
ATOM 989 N N . VAL A 1 131 ? -7.371 7.398 -0.156 1 96.62 131 VAL A N 1
ATOM 990 C CA . VAL A 1 131 ? -6.062 7.668 -0.742 1 96.62 131 VAL A CA 1
ATOM 991 C C . VAL A 1 131 ? -5.672 6.535 -1.686 1 96.62 131 VAL A C 1
ATOM 993 O O . VAL A 1 131 ? -5.25 6.777 -2.818 1 96.62 131 VAL A O 1
ATOM 996 N N . VAL A 1 132 ? -5.824 5.301 -1.23 1 95.56 132 VAL A N 1
ATOM 997 C CA . VAL A 1 132 ? -5.484 4.145 -2.057 1 95.56 132 VAL A CA 1
ATOM 998 C C . VAL A 1 132 ? -6.293 4.18 -3.352 1 95.56 132 VAL A C 1
ATOM 1000 O O . VAL A 1 132 ? -5.754 3.934 -4.434 1 95.56 132 VAL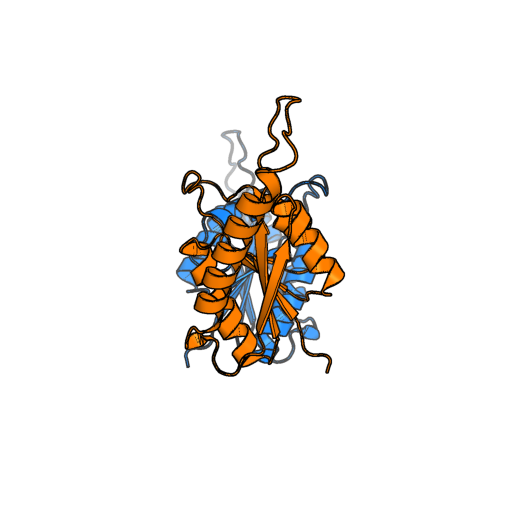 A O 1
ATOM 1003 N N . ARG A 1 133 ? -7.473 4.566 -3.219 1 91.38 133 ARG A N 1
ATOM 1004 C CA . ARG A 1 133 ? -8.398 4.57 -4.348 1 91.38 133 ARG A CA 1
ATOM 1005 C C . ARG A 1 133 ? -8.023 5.656 -5.352 1 91.38 133 ARG A C 1
ATOM 1007 O O . ARG A 1 133 ? -8.188 5.473 -6.562 1 91.38 133 ARG A O 1
ATOM 1014 N N . ASN A 1 134 ? -7.461 6.754 -4.918 1 93.5 134 ASN A N 1
ATOM 1015 C CA . ASN A 1 134 ? -7.422 7.934 -5.773 1 93.5 134 ASN A CA 1
ATOM 1016 C C . ASN A 1 134 ? -5.988 8.352 -6.086 1 93.5 134 ASN A C 1
ATOM 1018 O O . ASN A 1 134 ? -5.758 9.172 -6.977 1 93.5 134 ASN A O 1
ATOM 1022 N N . SER A 1 135 ? -5.082 7.777 -5.402 1 95.19 135 SER A N 1
ATOM 1023 C CA . SER A 1 135 ? -3.705 8.234 -5.559 1 95.19 135 SER A CA 1
ATOM 1024 C C . SER A 1 135 ? -3.174 7.918 -6.953 1 95.19 135 SER A C 1
ATOM 1026 O O . SER A 1 135 ? -3.434 6.84 -7.496 1 95.19 135 SER A O 1
ATOM 1028 N N . GLU A 1 136 ? -2.361 8.836 -7.461 1 92.44 136 GLU A N 1
ATOM 1029 C CA . GLU A 1 136 ? -1.695 8.633 -8.742 1 92.44 136 GLU A CA 1
ATOM 1030 C C . GLU A 1 136 ? -0.307 8.031 -8.555 1 92.44 136 GLU A C 1
ATOM 1032 O O . GLU A 1 136 ? 0.378 7.719 -9.531 1 92.44 136 GLU A O 1
ATOM 1037 N N . VAL A 1 137 ? 0.092 7.898 -7.344 1 96 137 VAL A N 1
ATOM 1038 C CA . VAL A 1 137 ? 1.375 7.277 -7.023 1 96 137 VAL A CA 1
ATOM 1039 C C . VAL A 1 137 ? 1.154 6.062 -6.129 1 96 137 VAL A C 1
ATOM 1041 O O . VAL A 1 137 ? 0.111 5.938 -5.484 1 96 137 VAL A O 1
ATOM 1044 N N . PRO A 1 138 ? 2.111 5.145 -6.016 1 97.75 138 PRO A N 1
ATOM 1045 C CA . PRO A 1 138 ? 1.97 3.973 -5.152 1 97.75 138 PRO A CA 1
ATOM 1046 C C . PRO A 1 138 ? 1.726 4.344 -3.691 1 97.75 138 PRO A C 1
ATOM 1048 O O . PRO A 1 138 ? 2.281 5.328 -3.199 1 97.75 138 PRO A O 1
ATOM 1051 N N . VAL A 1 139 ? 0.847 3.566 -3.047 1 98.69 139 VAL A N 1
ATOM 1052 C CA . VAL A 1 139 ? 0.562 3.75 -1.628 1 98.69 139 VAL A CA 1
ATOM 1053 C C . VAL A 1 139 ? 0.945 2.488 -0.856 1 98.69 139 VAL A C 1
ATOM 1055 O O . VAL A 1 139 ? 0.46 1.396 -1.159 1 98.69 139 VAL A O 1
ATOM 1058 N N . LEU A 1 140 ? 1.856 2.641 0.03 1 98.75 140 LEU A N 1
ATOM 1059 C CA . LEU A 1 140 ? 2.227 1.568 0.947 1 98.75 140 LEU A CA 1
ATOM 1060 C C . LEU A 1 140 ? 1.451 1.679 2.256 1 98.75 140 LEU A C 1
ATOM 1062 O O . LEU A 1 140 ? 1.628 2.641 3.008 1 98.75 140 LEU A O 1
ATOM 1066 N N . VAL A 1 141 ? 0.593 0.709 2.432 1 98.12 141 VAL A N 1
ATOM 1067 C CA . VAL A 1 141 ? -0.24 0.711 3.629 1 98.12 141 VAL A CA 1
ATOM 1068 C C . VAL A 1 141 ? 0.334 -0.257 4.66 1 98.12 141 VAL A C 1
ATOM 1070 O O . VAL A 1 141 ? 0.692 -1.39 4.328 1 98.12 141 VAL A O 1
ATOM 1073 N N . ILE A 1 142 ? 0.398 0.304 5.805 1 94.69 142 ILE A N 1
ATOM 1074 C CA . ILE A 1 142 ? 1.025 -0.426 6.902 1 94.69 142 ILE A CA 1
ATOM 1075 C C . ILE A 1 142 ? -0.032 -0.822 7.93 1 94.69 142 ILE A C 1
ATOM 1077 O O . ILE A 1 142 ? -0.851 0.005 8.336 1 94.69 142 ILE A O 1
ATOM 1081 N N . ASN B 1 1 ? 21.547 -12.062 5.957 1 47.25 1 ASN B N 1
ATOM 1082 C CA . ASN B 1 1 ? 20.359 -11.258 5.734 1 47.25 1 ASN B CA 1
ATOM 1083 C C . ASN B 1 1 ? 19.312 -12.008 4.902 1 47.25 1 ASN B C 1
ATOM 1085 O O . ASN B 1 1 ? 19.609 -12.453 3.791 1 47.25 1 ASN B O 1
ATOM 1089 N N . ILE B 1 2 ? 18.312 -12.609 5.633 1 74.69 2 ILE B N 1
ATOM 1090 C CA . ILE B 1 2 ? 17.406 -13.484 4.91 1 74.69 2 ILE B CA 1
ATOM 1091 C C . ILE B 1 2 ? 16.719 -12.695 3.795 1 74.69 2 ILE B C 1
ATOM 1093 O O . ILE B 1 2 ? 16.344 -11.539 3.98 1 74.69 2 ILE B O 1
ATOM 1097 N N . MET B 1 3 ? 16.812 -13.203 2.578 1 89 3 MET B N 1
ATOM 1098 C CA . MET B 1 3 ? 16.234 -12.578 1.397 1 89 3 MET B CA 1
ATOM 1099 C C . MET B 1 3 ? 14.758 -12.242 1.633 1 89 3 MET B C 1
ATOM 1101 O O . MET B 1 3 ? 13.984 -13.094 2.068 1 89 3 MET B O 1
ATOM 1105 N N . LYS B 1 4 ? 14.352 -11.055 1.484 1 95.62 4 LYS B N 1
ATOM 1106 C CA . LYS B 1 4 ? 12.961 -10.641 1.628 1 95.62 4 LYS B CA 1
ATOM 1107 C C . LYS B 1 4 ? 12.109 -11.18 0.484 1 95.62 4 LYS B C 1
ATOM 1109 O O . LYS B 1 4 ? 12.625 -11.484 -0.592 1 95.62 4 LYS B O 1
ATOM 1114 N N . LYS B 1 5 ? 10.891 -11.445 0.754 1 98.5 5 LYS B N 1
ATOM 1115 C CA . LYS B 1 5 ? 9.961 -12 -0.227 1 98.5 5 LYS B CA 1
ATOM 1116 C C . LYS B 1 5 ? 8.82 -11.023 -0.511 1 98.5 5 LYS B C 1
ATOM 1118 O O . LYS B 1 5 ? 8.172 -10.531 0.415 1 98.5 5 LYS B O 1
ATOM 1123 N N . ILE B 1 6 ? 8.594 -10.758 -1.788 1 98.75 6 ILE B N 1
ATOM 1124 C CA . ILE B 1 6 ? 7.488 -9.93 -2.252 1 98.75 6 ILE B CA 1
ATOM 1125 C C . ILE B 1 6 ? 6.418 -10.812 -2.896 1 98.75 6 ILE B C 1
ATOM 1127 O O . ILE B 1 6 ? 6.699 -11.531 -3.857 1 98.75 6 ILE B O 1
ATOM 1131 N N . LEU B 1 7 ? 5.246 -10.805 -2.301 1 98.88 7 LEU B N 1
ATOM 1132 C CA . LEU B 1 7 ? 4.109 -11.508 -2.887 1 98.88 7 LEU B CA 1
ATOM 1133 C C . LEU B 1 7 ? 3.357 -10.609 -3.857 1 98.88 7 LEU B C 1
ATOM 1135 O O . LEU B 1 7 ? 2.977 -9.484 -3.504 1 98.88 7 LEU B O 1
ATOM 1139 N N . VAL B 1 8 ? 3.145 -11.047 -5.055 1 98.88 8 VAL B N 1
ATOM 1140 C CA . VAL B 1 8 ? 2.436 -10.281 -6.078 1 98.88 8 VAL B CA 1
ATOM 1141 C C . VAL B 1 8 ? 1.268 -11.102 -6.621 1 98.88 8 VAL B C 1
ATOM 1143 O O . VAL B 1 8 ? 1.464 -12.016 -7.43 1 98.88 8 VAL B O 1
ATOM 1146 N N . PRO B 1 9 ? 0.053 -10.75 -6.156 1 98.5 9 PRO B N 1
ATOM 1147 C CA . PRO B 1 9 ? -1.106 -11.391 -6.785 1 98.5 9 PRO B CA 1
ATOM 1148 C C . PRO B 1 9 ? -1.38 -10.859 -8.188 1 98.5 9 PRO B C 1
ATOM 1150 O O . PRO B 1 9 ? -1.183 -9.664 -8.453 1 98.5 9 PRO B O 1
ATOM 1153 N N . THR B 1 10 ? -1.829 -11.773 -9.055 1 97.75 10 THR B N 1
ATOM 1154 C CA . THR B 1 10 ? -2.141 -11.328 -10.414 1 97.75 10 THR B CA 1
ATOM 1155 C C . THR B 1 10 ? -3.422 -11.984 -10.914 1 97.75 10 THR B C 1
ATOM 1157 O O . THR B 1 10 ? -3.674 -13.164 -10.641 1 97.75 10 THR B O 1
ATOM 1160 N N . ASP B 1 11 ? -4.238 -11.172 -11.516 1 95.69 11 ASP B N 1
ATOM 1161 C CA . ASP B 1 11 ? -5.371 -11.656 -12.297 1 95.69 11 ASP B CA 1
ATOM 1162 C C . ASP B 1 11 ? -5.148 -11.414 -13.789 1 95.69 11 ASP B C 1
ATOM 1164 O O . ASP B 1 11 ? -6.102 -11.422 -14.57 1 95.69 11 ASP B O 1
ATOM 1168 N N . PHE B 1 12 ? -3.889 -11.078 -14.133 1 96.31 12 PHE B N 1
ATOM 1169 C CA . PHE B 1 12 ? -3.391 -10.906 -15.492 1 96.31 12 PHE B CA 1
ATOM 1170 C C . PHE B 1 12 ? -3.885 -9.594 -16.094 1 96.31 12 PHE B C 1
ATOM 1172 O O . PHE B 1 12 ? -3.75 -9.359 -17.297 1 96.31 12 PHE B O 1
ATOM 1179 N N . SER B 1 13 ? -4.512 -8.719 -15.242 1 94.62 13 SER B N 1
ATOM 1180 C CA . SER B 1 13 ? -4.922 -7.395 -15.703 1 94.62 13 SER B CA 1
ATOM 1181 C C . SER B 1 13 ? -3.723 -6.469 -15.875 1 94.62 13 SER B C 1
ATOM 1183 O O . SER B 1 13 ? -2.613 -6.797 -15.445 1 94.62 13 SER B O 1
ATOM 1185 N N . LYS B 1 14 ? -3.938 -5.363 -16.547 1 93.75 14 LYS B N 1
ATOM 1186 C CA . LYS B 1 14 ? -2.908 -4.344 -16.734 1 93.75 14 LYS B CA 1
ATOM 1187 C C . LYS B 1 14 ? -2.428 -3.797 -15.391 1 93.75 14 LYS B C 1
ATOM 1189 O O . LYS B 1 14 ? -1.234 -3.553 -15.203 1 93.75 14 LYS B O 1
ATOM 1194 N N . HIS B 1 15 ? -3.346 -3.619 -14.438 1 93.44 15 HIS B N 1
ATOM 1195 C CA . HIS B 1 15 ? -2.98 -3.119 -13.117 1 93.44 15 HIS B CA 1
ATOM 1196 C C . HIS B 1 15 ? -2.1 -4.117 -12.375 1 93.44 15 HIS B C 1
ATOM 1198 O O . HIS B 1 15 ? -1.154 -3.727 -11.688 1 93.44 15 HIS B O 1
ATOM 1204 N N . ALA B 1 16 ? -2.436 -5.383 -12.562 1 96.62 16 ALA B N 1
ATOM 1205 C CA . ALA B 1 16 ? -1.614 -6.414 -11.93 1 96.62 16 ALA B CA 1
ATOM 1206 C C . ALA B 1 16 ? -0.212 -6.441 -12.531 1 96.62 16 ALA B C 1
ATOM 1208 O O . ALA B 1 16 ? 0.773 -6.641 -11.812 1 96.62 16 ALA B O 1
ATOM 1209 N N . GLU B 1 17 ? -0.129 -6.23 -13.82 1 97.12 17 GLU B N 1
ATOM 1210 C CA . GLU B 1 17 ? 1.177 -6.195 -14.469 1 97.12 17 GLU B CA 1
ATOM 1211 C C . GLU B 1 17 ? 2 -5.004 -13.984 1 97.12 17 GLU B C 1
ATOM 1213 O O . GLU B 1 17 ? 3.205 -5.125 -13.758 1 97.12 17 GLU B O 1
ATOM 1218 N N . TYR B 1 18 ? 1.375 -3.893 -13.883 1 96.69 18 TYR B N 1
ATOM 1219 C CA . TYR B 1 18 ? 2.072 -2.717 -13.367 1 96.69 18 TYR B CA 1
ATOM 1220 C C . TYR B 1 18 ? 2.582 -2.959 -11.953 1 96.69 18 TYR B C 1
ATOM 1222 O O . TYR B 1 18 ? 3.703 -2.57 -11.617 1 96.69 18 TYR B O 1
ATOM 1230 N N . ALA B 1 19 ? 1.747 -3.613 -11.156 1 98.06 19 ALA B N 1
ATOM 1231 C CA . ALA B 1 19 ? 2.178 -3.971 -9.805 1 98.06 19 ALA B CA 1
ATOM 1232 C C . ALA B 1 19 ? 3.42 -4.855 -9.844 1 98.06 19 ALA B C 1
ATOM 1234 O O . ALA B 1 19 ? 4.348 -4.668 -9.047 1 98.06 19 ALA B O 1
ATOM 1235 N N . LEU B 1 20 ? 3.48 -5.793 -10.781 1 98.69 20 LEU B N 1
ATOM 1236 C CA . LEU B 1 20 ? 4.633 -6.672 -10.922 1 98.69 20 LEU B CA 1
ATOM 1237 C C . LEU B 1 20 ? 5.871 -5.883 -11.336 1 98.69 20 LEU B C 1
ATOM 1239 O O . LEU B 1 20 ? 6.973 -6.141 -10.836 1 98.69 20 LEU B O 1
ATOM 1243 N N . LYS B 1 21 ? 5.703 -4.902 -12.203 1 98.5 21 LYS B N 1
ATOM 1244 C CA . LYS B 1 21 ? 6.816 -4.055 -12.617 1 98.5 21 LYS B CA 1
ATOM 1245 C C . LYS B 1 21 ? 7.387 -3.279 -11.43 1 98.5 21 LYS B C 1
ATOM 1247 O O . LYS B 1 21 ? 8.609 -3.18 -11.273 1 98.5 21 LYS B O 1
ATOM 1252 N N . VAL B 1 22 ? 6.492 -2.766 -10.633 1 97.44 22 VAL B N 1
ATOM 1253 C CA . VAL B 1 22 ? 6.926 -2.027 -9.453 1 97.44 22 VAL B CA 1
ATOM 1254 C C . VAL B 1 22 ? 7.629 -2.973 -8.484 1 97.44 22 VAL B C 1
ATOM 1256 O O . VAL B 1 22 ? 8.688 -2.643 -7.941 1 97.44 22 VAL B O 1
ATOM 1259 N N . ALA B 1 23 ? 7.066 -4.176 -8.266 1 98.44 23 ALA B N 1
ATOM 1260 C CA . ALA B 1 23 ? 7.7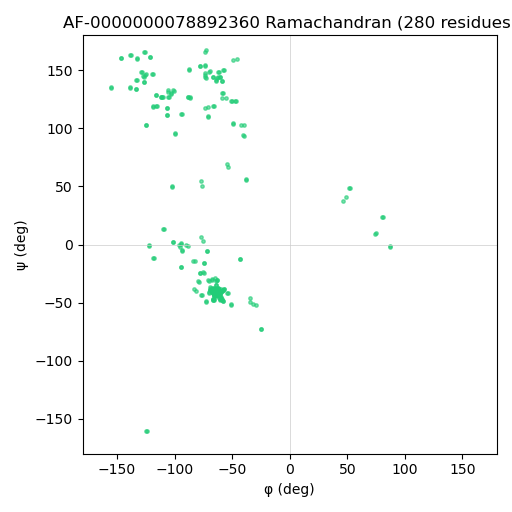03 -5.184 -7.426 1 98.44 23 ALA B CA 1
ATOM 1261 C C . ALA B 1 23 ? 9.102 -5.516 -7.93 1 98.44 23 ALA B C 1
ATOM 1263 O O . ALA B 1 23 ? 10.031 -5.68 -7.141 1 98.44 23 ALA B O 1
ATOM 1264 N N . ALA B 1 24 ? 9.266 -5.559 -9.242 1 98.56 24 ALA B N 1
ATOM 1265 C CA . ALA B 1 24 ? 10.555 -5.859 -9.859 1 98.56 24 ALA B CA 1
ATOM 1266 C C . ALA B 1 24 ? 11.586 -4.777 -9.547 1 98.56 24 ALA B C 1
ATOM 1268 O O . ALA B 1 24 ? 12.742 -5.074 -9.234 1 98.56 24 ALA B O 1
ATOM 1269 N N . GLN B 1 25 ? 11.141 -3.543 -9.633 1 96.12 25 GLN B N 1
ATOM 1270 C CA . GLN B 1 25 ? 12.023 -2.43 -9.312 1 96.12 25 GLN B CA 1
ATOM 1271 C C . GLN B 1 25 ? 12.508 -2.502 -7.867 1 96.12 25 GLN B C 1
ATOM 1273 O O . GLN B 1 25 ? 13.68 -2.264 -7.586 1 96.12 25 GLN B O 1
ATOM 1278 N N . ILE B 1 26 ? 11.617 -2.834 -7.012 1 95.19 26 ILE B N 1
ATOM 1279 C CA . ILE B 1 26 ? 11.945 -2.961 -5.598 1 95.19 26 ILE B CA 1
ATOM 1280 C C . ILE B 1 26 ? 12.922 -4.121 -5.398 1 95.19 26 ILE B C 1
ATOM 1282 O O . ILE B 1 26 ? 13.945 -3.971 -4.73 1 95.19 26 ILE B O 1
ATOM 1286 N N . ALA B 1 27 ? 12.617 -5.227 -5.996 1 97.19 27 ALA B N 1
ATOM 1287 C CA . ALA B 1 27 ? 13.43 -6.43 -5.844 1 97.19 27 ALA B CA 1
ATOM 1288 C C . ALA B 1 27 ? 14.844 -6.207 -6.371 1 97.19 27 ALA B C 1
ATOM 1290 O O . ALA B 1 27 ? 15.82 -6.68 -5.777 1 97.19 27 ALA B O 1
ATOM 1291 N N . LYS B 1 28 ? 14.93 -5.477 -7.449 1 95.12 28 LYS B N 1
ATOM 1292 C CA . LYS B 1 28 ? 16.25 -5.188 -8.016 1 95.12 28 LYS B CA 1
ATOM 1293 C C . LYS B 1 28 ? 17.094 -4.359 -7.051 1 95.12 28 LYS B C 1
ATOM 1295 O O . LYS B 1 28 ? 18.297 -4.551 -6.961 1 95.12 28 LYS B O 1
ATOM 1300 N N . LYS B 1 29 ? 16.438 -3.516 -6.359 1 90.56 29 LYS B N 1
ATOM 1301 C CA . LYS B 1 29 ? 17.141 -2.602 -5.469 1 90.56 29 LYS B CA 1
ATOM 1302 C C . LYS B 1 29 ? 17.531 -3.297 -4.168 1 90.56 29 LYS B C 1
ATOM 1304 O O . LYS B 1 29 ? 18.594 -3.021 -3.611 1 90.56 29 LYS B O 1
ATOM 1309 N N . ASP B 1 30 ? 16.734 -4.27 -3.699 1 90.88 30 ASP B N 1
ATOM 1310 C CA . ASP B 1 30 ? 17.031 -4.75 -2.35 1 90.88 30 ASP B CA 1
ATOM 1311 C C . ASP B 1 30 ? 17.312 -6.25 -2.35 1 90.88 30 ASP B C 1
ATOM 1313 O O . ASP B 1 30 ? 17.562 -6.84 -1.297 1 90.88 30 ASP B O 1
ATOM 1317 N N . GLY B 1 31 ? 17.234 -6.895 -3.539 1 94.31 31 GLY B N 1
ATOM 1318 C CA . GLY B 1 31 ? 17.594 -8.297 -3.668 1 94.31 31 GLY B CA 1
ATOM 1319 C C . GLY B 1 31 ? 16.5 -9.242 -3.215 1 94.31 31 GLY B C 1
ATOM 1320 O O . GLY B 1 31 ? 16.766 -10.391 -2.857 1 94.31 31 GLY B O 1
ATOM 1321 N N . SER B 1 32 ? 15.281 -8.812 -3.227 1 97.25 32 SER B N 1
ATOM 1322 C CA . SER B 1 32 ? 14.141 -9.617 -2.799 1 97.25 32 SER B CA 1
ATOM 1323 C C . SER B 1 32 ? 13.734 -10.617 -3.877 1 97.25 32 SER B C 1
ATOM 1325 O O . SER B 1 32 ? 14.016 -10.414 -5.059 1 97.25 32 SER B O 1
ATOM 1327 N N . GLU B 1 33 ? 13.156 -11.656 -3.414 1 98.38 33 GLU B N 1
ATOM 1328 C CA . GLU B 1 33 ? 12.484 -12.586 -4.32 1 98.38 33 GLU B CA 1
ATOM 1329 C C . GLU B 1 33 ? 11.039 -12.18 -4.566 1 98.38 33 GLU B C 1
ATOM 1331 O O . GLU B 1 33 ? 10.398 -11.578 -3.699 1 98.38 33 GLU B O 1
ATOM 1336 N N . ILE B 1 34 ? 10.57 -12.523 -5.762 1 98.75 34 ILE B N 1
ATOM 1337 C CA . ILE B 1 34 ? 9.172 -12.266 -6.086 1 98.75 34 ILE B CA 1
ATOM 1338 C C . ILE B 1 34 ? 8.414 -13.586 -6.203 1 98.75 34 ILE B C 1
ATOM 1340 O O . ILE B 1 34 ? 8.852 -14.5 -6.902 1 98.75 34 ILE B O 1
ATOM 1344 N N . ILE B 1 35 ? 7.355 -13.672 -5.484 1 98.81 35 ILE B N 1
ATOM 1345 C CA . ILE B 1 35 ? 6.426 -14.789 -5.602 1 98.81 35 ILE B CA 1
ATOM 1346 C C . ILE B 1 35 ? 5.148 -14.328 -6.301 1 98.81 35 ILE B C 1
ATOM 1348 O O . ILE B 1 35 ? 4.383 -13.531 -5.75 1 98.81 35 ILE B O 1
ATOM 1352 N N . LEU B 1 36 ? 4.941 -14.812 -7.484 1 98.69 36 LEU B N 1
ATOM 1353 C CA . LEU B 1 36 ? 3.727 -14.555 -8.242 1 98.69 36 LEU B CA 1
ATOM 1354 C C . LEU B 1 36 ? 2.633 -15.555 -7.887 1 98.69 36 LEU B C 1
ATOM 1356 O O . LEU B 1 36 ? 2.855 -16.766 -7.938 1 98.69 36 LEU B O 1
ATOM 1360 N N . ILE B 1 37 ? 1.473 -15 -7.52 1 98.38 37 ILE B N 1
ATOM 1361 C CA . ILE B 1 37 ? 0.411 -15.922 -7.133 1 98.38 37 ILE B CA 1
ATOM 1362 C C . ILE B 1 37 ? -0.849 -15.625 -7.945 1 98.38 37 ILE B C 1
ATOM 1364 O O . ILE B 1 37 ? -1.169 -14.469 -8.203 1 98.38 37 ILE B O 1
ATOM 1368 N N . HIS B 1 38 ? -1.502 -16.688 -8.352 1 97.62 38 HIS B N 1
ATOM 1369 C CA . HIS B 1 38 ? -2.785 -16.641 -9.039 1 97.62 38 HIS B CA 1
ATOM 1370 C C . HIS B 1 38 ? -3.773 -17.625 -8.445 1 97.62 38 HIS B C 1
ATOM 1372 O O . HIS B 1 38 ? -3.395 -18.75 -8.086 1 97.62 38 HIS B O 1
ATOM 1378 N N . MET B 1 39 ? -5.062 -17.188 -8.359 1 95.19 39 MET B N 1
ATOM 1379 C CA . MET B 1 39 ? -6.117 -18.047 -7.832 1 95.19 39 MET B CA 1
ATOM 1380 C C . MET B 1 39 ? -7.016 -18.562 -8.953 1 95.19 39 MET B C 1
ATOM 1382 O O . MET B 1 39 ? -7.41 -17.781 -9.836 1 95.19 39 MET B O 1
ATOM 1386 N N . LEU B 1 40 ? -7.23 -19.812 -8.93 1 91 40 LEU B N 1
ATOM 1387 C CA . LEU B 1 40 ? -8.219 -20.422 -9.805 1 91 40 LEU B CA 1
ATOM 1388 C C . LEU B 1 40 ? -9.523 -20.672 -9.07 1 91 40 LEU B C 1
ATOM 1390 O O . LEU B 1 40 ? -9.578 -21.453 -8.117 1 91 40 LEU B O 1
ATOM 1394 N N . GLU B 1 41 ? -10.461 -19.719 -9.227 1 75.94 41 GLU B N 1
ATOM 1395 C CA . GLU B 1 41 ? -11.75 -19.875 -8.562 1 75.94 41 GLU B CA 1
ATOM 1396 C C . GLU B 1 41 ? -12.57 -20.984 -9.227 1 75.94 41 GLU B C 1
ATOM 1398 O O . GLU B 1 41 ? -12.688 -21.031 -10.453 1 75.94 41 GLU B O 1
ATOM 1403 N N . LEU B 1 42 ? -12.719 -22.078 -8.531 1 69.75 42 LEU B N 1
ATOM 1404 C CA . LEU B 1 42 ? -13.516 -23.172 -9.07 1 69.75 42 LEU B CA 1
ATOM 1405 C C . LEU B 1 42 ? -14.992 -22.828 -9.07 1 69.75 42 LEU B C 1
ATOM 1407 O O . LEU B 1 42 ? -15.484 -22.203 -8.133 1 69.75 42 LEU B O 1
ATOM 1411 N N . PRO B 1 43 ? -15.633 -22.781 -10.273 1 58.44 43 PRO B N 1
ATOM 1412 C CA . PRO B 1 43 ? -17.078 -22.562 -10.312 1 58.44 43 PRO B CA 1
ATOM 1413 C C . PRO B 1 43 ? -17.828 -23.359 -9.242 1 58.44 43 PRO B C 1
ATOM 1415 O O . PRO B 1 43 ? -17.453 -24.5 -8.93 1 58.44 43 PRO B O 1
ATOM 1418 N N . THR B 1 44 ? -18.234 -22.594 -8.141 1 55.19 44 THR B N 1
ATOM 1419 C CA . THR B 1 44 ? -19.156 -23.312 -7.27 1 55.19 44 THR B CA 1
ATOM 1420 C C . THR B 1 44 ? -20.344 -23.844 -8.062 1 55.19 44 THR B C 1
ATOM 1422 O O . THR B 1 44 ? -21.125 -23.062 -8.617 1 55.19 44 THR B O 1
ATOM 1425 N N . THR B 1 45 ? -20.234 -24.75 -8.953 1 49.03 45 THR B N 1
ATOM 1426 C CA . THR B 1 45 ? -21.5 -25.25 -9.508 1 49.03 45 THR B CA 1
ATOM 1427 C C . THR B 1 45 ? -22.547 -25.391 -8.414 1 49.03 45 THR B C 1
ATOM 1429 O O . THR B 1 45 ? -22.312 -26.062 -7.402 1 49.03 45 THR B O 1
ATOM 1432 N N . GLY B 1 46 ? -23.359 -24.469 -8.164 1 47.19 46 GLY B N 1
ATOM 1433 C CA . GLY B 1 46 ? -24.531 -24.797 -7.375 1 47.19 46 GLY B CA 1
ATOM 1434 C C . GLY B 1 46 ? -24.922 -26.266 -7.465 1 47.19 46 GLY B C 1
ATOM 1435 O O . GLY B 1 46 ? -25.438 -26.828 -6.504 1 47.19 46 GLY B O 1
ATOM 1436 N N . SER B 1 47 ? -25.531 -26.766 -8.703 1 46.12 47 SER B N 1
ATOM 1437 C CA . SER B 1 47 ? -26.281 -28.016 -8.805 1 46.12 47 SER B CA 1
ATOM 1438 C C . SER B 1 47 ? -25.391 -29.219 -8.492 1 46.12 47 SER B C 1
ATOM 1440 O O . SER B 1 47 ? -24.188 -29.172 -8.703 1 46.12 47 SER B O 1
ATOM 1442 N N . ASP B 1 48 ? -25.953 -30.312 -7.793 1 44.16 48 ASP B N 1
ATOM 1443 C CA . ASP B 1 48 ? -25.656 -31.688 -7.359 1 44.16 48 ASP B CA 1
ATOM 1444 C C . ASP B 1 48 ? -24.797 -32.406 -8.383 1 44.16 48 ASP B C 1
ATOM 1446 O O . 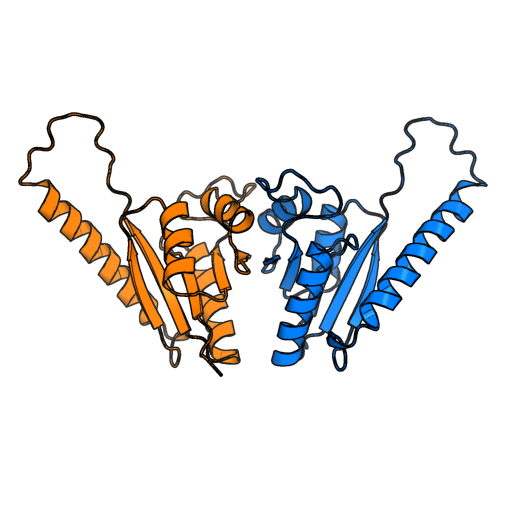ASP B 1 48 ? -24.297 -33.5 -8.117 1 44.16 48 ASP B O 1
ATOM 1450 N N . ALA B 1 49 ? -25.156 -32.312 -9.797 1 44.84 49 ALA B N 1
ATOM 1451 C CA . ALA B 1 49 ? -24.672 -33.344 -10.695 1 44.84 49 ALA B CA 1
ATOM 1452 C C . ALA B 1 49 ? -23.188 -33.125 -11.016 1 44.84 49 ALA B C 1
ATOM 1454 O O . ALA B 1 49 ? -22.844 -32.344 -11.914 1 44.84 49 ALA B O 1
ATOM 1455 N N . ILE B 1 50 ? -22.281 -32.938 -10.195 1 44.81 50 ILE B N 1
ATOM 1456 C CA . ILE B 1 50 ? -20.875 -33.219 -10.414 1 44.81 50 ILE B CA 1
ATOM 1457 C C . ILE B 1 50 ? -20.719 -34.5 -11.227 1 44.81 50 ILE B C 1
ATOM 1459 O O . ILE B 1 50 ? -20.859 -35.594 -10.688 1 44.81 50 ILE B O 1
ATOM 1463 N N . THR B 1 51 ? -21.25 -34.688 -12.344 1 43.81 51 THR B N 1
ATOM 1464 C CA . THR B 1 51 ? -20.703 -35.812 -13.086 1 43.81 51 THR B CA 1
ATOM 1465 C C . THR B 1 51 ? -19.172 -35.75 -13.125 1 43.81 51 THR B C 1
ATOM 1467 O O . THR B 1 51 ? -18.609 -34.719 -13.477 1 43.81 51 THR B O 1
ATOM 1470 N N . THR B 1 52 ? -18.422 -36.594 -12.312 1 45.66 52 THR B N 1
ATOM 1471 C CA . THR B 1 52 ? -17.062 -36.938 -11.898 1 45.66 52 THR B CA 1
ATOM 1472 C C . THR B 1 52 ? -16.078 -36.656 -13.023 1 45.66 52 THR B C 1
ATOM 1474 O O . THR B 1 52 ? -14.945 -36.219 -12.766 1 45.66 52 THR B O 1
ATOM 1477 N N . SER B 1 53 ? -16.312 -37.156 -14.258 1 49.88 53 SER B N 1
ATOM 1478 C CA . SER B 1 53 ? -15.297 -37.469 -15.25 1 49.88 53 SER B CA 1
ATOM 1479 C C . SER B 1 53 ? -14.773 -36.219 -15.922 1 49.88 53 SER B C 1
ATOM 1481 O O . SER B 1 53 ? -13.602 -36.125 -16.281 1 49.88 53 SER B O 1
ATOM 1483 N N . HIS B 1 54 ? -15.617 -35.25 -16.312 1 51.88 54 HIS B N 1
ATOM 1484 C CA . HIS B 1 54 ? -15.312 -34.125 -17.203 1 51.88 54 HIS B CA 1
ATOM 1485 C C . HIS B 1 54 ? -14.68 -32.969 -16.438 1 51.88 54 HIS B C 1
ATOM 1487 O O . HIS B 1 54 ? -14.164 -32.031 -17.047 1 51.88 54 HIS B O 1
ATOM 1493 N N . GLU B 1 55 ? -14.773 -33.031 -15.031 1 59.03 55 GLU B N 1
ATOM 1494 C CA . GLU B 1 55 ? -14.398 -31.906 -14.172 1 59.03 55 GLU B CA 1
ATOM 1495 C C . GLU B 1 55 ? -12.883 -31.797 -14.023 1 59.03 55 GLU B C 1
ATOM 1497 O O . GLU B 1 55 ? -12.336 -30.703 -14.008 1 59.03 55 GLU B O 1
ATOM 1502 N N . ILE B 1 56 ? -12.203 -32.906 -14.211 1 67.12 56 ILE B N 1
ATOM 1503 C CA . ILE B 1 56 ? -10.758 -32.969 -13.977 1 67.12 56 ILE B CA 1
ATOM 1504 C C . ILE B 1 56 ? -10.031 -32.406 -15.203 1 67.12 56 ILE B C 1
ATOM 1506 O O . ILE B 1 56 ? -9.18 -31.516 -15.078 1 67.12 56 ILE B O 1
ATOM 1510 N N . PRO B 1 57 ? -10.602 -32.781 -16.406 1 74.62 57 PRO B N 1
ATOM 1511 C CA . PRO B 1 57 ? -9.875 -32.281 -17.578 1 74.62 57 PRO B CA 1
ATOM 1512 C C . PRO B 1 57 ? -9.984 -30.781 -17.734 1 74.62 57 PRO B C 1
ATOM 1514 O O . PRO B 1 57 ? -9 -30.125 -18.094 1 74.62 57 PRO B O 1
ATOM 1517 N N . GLU B 1 58 ? -11.18 -30.281 -17.453 1 80.25 58 GLU B N 1
ATOM 1518 C CA . GLU B 1 58 ? -11.375 -28.844 -17.625 1 80.25 58 GLU B CA 1
ATOM 1519 C C . GLU B 1 58 ? -10.555 -28.047 -16.609 1 80.25 58 GLU B C 1
ATOM 1521 O O . GLU B 1 58 ? -9.953 -27.031 -16.938 1 80.25 58 GLU B O 1
ATOM 1526 N N . LEU B 1 59 ? -10.547 -28.562 -15.406 1 82.31 59 LEU B N 1
ATOM 1527 C CA . LEU B 1 59 ? -9.758 -27.906 -14.367 1 82.31 59 LEU B CA 1
ATOM 1528 C C . LEU B 1 59 ? -8.281 -27.906 -14.719 1 82.31 59 LEU B C 1
ATOM 1530 O O . LEU B 1 59 ? -7.59 -26.906 -14.5 1 82.31 59 LEU B O 1
ATOM 1534 N N . MET B 1 60 ? -7.871 -28.969 -15.289 1 88.12 60 MET B N 1
ATOM 1535 C CA . MET B 1 60 ? -6.469 -29.062 -15.68 1 88.12 60 MET B CA 1
ATOM 1536 C C . MET B 1 60 ? -6.156 -28.094 -16.812 1 88.12 60 MET B C 1
ATOM 1538 O O . MET B 1 60 ? -5.062 -27.531 -16.875 1 88.12 60 MET B O 1
ATOM 1542 N N . LEU B 1 61 ? -7.164 -28 -17.703 1 88.94 61 LEU B N 1
ATOM 1543 C CA . LEU B 1 61 ? -6.98 -27.062 -18.797 1 88.94 61 LEU B CA 1
ATOM 1544 C C . LEU B 1 61 ? -6.828 -25.641 -18.297 1 88.94 61 LEU B C 1
ATOM 1546 O O . LEU B 1 61 ? -5.941 -24.906 -18.734 1 88.94 61 LEU B O 1
ATOM 1550 N N . PHE B 1 62 ? -7.672 -25.297 -17.344 1 89.44 62 PHE B N 1
ATOM 1551 C CA . PHE B 1 62 ? -7.598 -23.953 -16.781 1 89.44 62 PHE B CA 1
ATOM 1552 C C . PHE B 1 62 ? -6.285 -23.75 -16.016 1 89.44 62 PHE B C 1
ATOM 1554 O O . PHE B 1 62 ? -5.672 -22.688 -16.109 1 89.44 62 PHE B O 1
ATOM 1561 N N . LYS B 1 63 ? -5.938 -24.703 -15.312 1 93.56 63 LYS B N 1
ATOM 1562 C CA . LYS B 1 63 ? -4.684 -24.641 -14.57 1 93.56 63 LYS B CA 1
ATOM 1563 C C . LYS B 1 63 ? -3.494 -24.484 -15.516 1 93.56 63 LYS B C 1
ATOM 1565 O O . LYS B 1 63 ? -2.613 -23.641 -15.281 1 93.56 63 LYS B O 1
ATOM 1570 N N . ASN B 1 64 ? -3.486 -25.312 -16.578 1 95.12 64 ASN B N 1
ATOM 1571 C CA . ASN B 1 64 ? -2.385 -25.25 -17.531 1 95.12 64 ASN B CA 1
ATOM 1572 C C . ASN B 1 64 ? -2.332 -23.906 -18.234 1 95.12 64 ASN B C 1
ATOM 1574 O O . ASN B 1 64 ? -1.248 -23.375 -18.5 1 95.12 64 ASN B O 1
ATOM 1578 N N . ALA B 1 65 ? -3.459 -23.359 -18.547 1 95.38 65 ALA B N 1
ATOM 1579 C CA . ALA B 1 65 ? -3.51 -22.031 -19.172 1 95.38 65 ALA B CA 1
ATOM 1580 C C . ALA B 1 65 ? -2.945 -20.969 -18.219 1 95.38 65 ALA B C 1
ATOM 1582 O O . ALA B 1 65 ? -2.211 -20.078 -18.656 1 95.38 65 ALA B O 1
ATOM 1583 N N . ALA B 1 66 ? -3.277 -21.141 -16.969 1 95.62 66 ALA B N 1
ATOM 1584 C CA . ALA B 1 66 ? -2.768 -20.203 -15.969 1 95.62 66 ALA B CA 1
ATOM 1585 C C . ALA B 1 66 ? -1.254 -20.328 -15.82 1 95.62 66 ALA B C 1
ATOM 1587 O O . ALA B 1 66 ? -0.546 -19.312 -15.719 1 95.62 66 ALA B O 1
ATOM 1588 N N . ILE B 1 67 ? -0.779 -21.5 -15.812 1 97.31 67 ILE B N 1
ATOM 1589 C CA . ILE B 1 67 ? 0.654 -21.75 -15.711 1 97.31 67 ILE B CA 1
ATOM 1590 C C . ILE B 1 67 ? 1.378 -21.094 -16.875 1 97.31 67 ILE B C 1
ATOM 1592 O O . ILE B 1 67 ? 2.389 -20.422 -16.688 1 97.31 67 ILE B O 1
ATOM 1596 N N . ALA B 1 68 ? 0.833 -21.281 -18.062 1 97.81 68 ALA B N 1
ATOM 1597 C CA . ALA B 1 68 ? 1.446 -20.703 -19.266 1 97.81 68 ALA B CA 1
ATOM 1598 C C . ALA B 1 68 ? 1.487 -19.188 -19.172 1 97.81 68 ALA B C 1
ATOM 1600 O O . ALA B 1 68 ? 2.49 -18.562 -19.531 1 97.81 68 ALA B O 1
ATOM 1601 N N . LYS B 1 69 ? 0.417 -18.625 -18.688 1 97.81 69 LYS B N 1
ATOM 1602 C CA . LYS B 1 69 ? 0.353 -17.172 -18.547 1 97.81 69 LYS B CA 1
ATOM 1603 C C . LYS B 1 69 ? 1.364 -16.672 -17.516 1 97.81 69 LYS B C 1
ATOM 1605 O O . LYS B 1 69 ? 2.045 -15.672 -17.734 1 97.81 69 LYS B O 1
ATOM 1610 N N . LEU B 1 70 ? 1.481 -17.391 -16.406 1 98.38 70 LEU B N 1
ATOM 1611 C CA . LEU B 1 70 ? 2.449 -17.031 -15.375 1 98.38 70 LEU B CA 1
ATOM 1612 C C . LEU B 1 70 ? 3.875 -17.172 -15.898 1 98.38 70 LEU B C 1
ATOM 1614 O O . LEU B 1 70 ? 4.727 -16.312 -15.625 1 98.38 70 LEU B O 1
ATOM 1618 N N . ASP B 1 71 ? 4.121 -18.234 -16.656 1 98.25 71 ASP B N 1
ATOM 1619 C CA . ASP B 1 71 ? 5.445 -18.438 -17.234 1 98.25 71 ASP B CA 1
ATOM 1620 C C . ASP B 1 71 ? 5.812 -17.281 -18.172 1 98.25 71 ASP B C 1
ATOM 1622 O O . ASP B 1 71 ? 6.949 -16.812 -18.156 1 98.25 71 ASP B O 1
ATOM 1626 N N . ASN B 1 72 ? 4.875 -16.922 -18.938 1 98.06 72 ASN B N 1
ATOM 1627 C CA . ASN B 1 72 ? 5.09 -15.789 -19.844 1 98.06 72 ASN B CA 1
ATOM 1628 C C . ASN B 1 72 ? 5.402 -14.516 -19.078 1 98.06 72 ASN B C 1
ATOM 1630 O O . ASN B 1 72 ? 6.324 -13.781 -19.422 1 98.06 72 ASN B O 1
ATOM 1634 N N . MET B 1 73 ? 4.688 -14.25 -18.016 1 98.19 73 MET B N 1
ATOM 1635 C CA . MET B 1 73 ? 4.922 -13.086 -17.172 1 98.19 73 MET B CA 1
ATOM 1636 C C . MET B 1 73 ? 6.316 -13.133 -16.562 1 98.19 73 MET B C 1
ATOM 1638 O O . MET B 1 73 ? 7.012 -12.117 -16.5 1 98.19 73 MET B O 1
ATOM 1642 N N . MET B 1 74 ? 6.707 -14.266 -16.172 1 98.19 74 MET B N 1
ATOM 1643 C CA . MET B 1 74 ? 7.969 -14.438 -15.461 1 98.19 74 MET B CA 1
ATOM 1644 C C . MET B 1 74 ? 9.156 -14.312 -16.406 1 98.19 74 MET B C 1
ATOM 1646 O O . MET B 1 74 ? 10.297 -14.156 -15.977 1 98.19 74 MET B O 1
ATOM 1650 N N . SER B 1 75 ? 8.875 -14.398 -17.719 1 98 75 SER B N 1
ATOM 1651 C CA . SER B 1 75 ? 9.922 -14.297 -18.719 1 98 75 SER B CA 1
ATOM 1652 C C . SER B 1 75 ? 10.141 -12.852 -19.156 1 98 75 SER B C 1
ATOM 1654 O O . SER B 1 75 ? 11.008 -12.57 -19.984 1 98 75 SER B O 1
ATOM 1656 N N . ALA B 1 76 ? 9.391 -11.961 -18.594 1 98.25 76 ALA B N 1
ATOM 1657 C CA . ALA B 1 76 ? 9.516 -10.555 -18.953 1 98.25 76 ALA B CA 1
ATOM 1658 C C . ALA B 1 76 ? 10.922 -10.031 -18.656 1 98.25 76 ALA B C 1
ATOM 1660 O O . ALA B 1 76 ? 11.492 -10.336 -17.609 1 98.25 76 ALA B O 1
ATOM 1661 N N . PRO B 1 77 ? 11.445 -9.164 -19.469 1 98.31 77 PRO B N 1
ATOM 1662 C CA . PRO B 1 77 ? 12.812 -8.656 -19.297 1 98.31 77 PRO B CA 1
ATOM 1663 C C . PRO B 1 77 ? 13 -7.887 -18 1 98.31 77 PRO B C 1
ATOM 1665 O O . PRO B 1 77 ? 14.078 -7.918 -17.406 1 98.31 77 PRO B O 1
ATOM 1668 N N . TYR B 1 78 ? 11.953 -7.285 -17.609 1 98.19 78 TYR B N 1
ATOM 1669 C CA . TYR B 1 78 ? 12.102 -6.469 -16.406 1 98.19 78 TYR B CA 1
ATOM 1670 C C . TYR B 1 78 ? 12.25 -7.344 -15.164 1 98.19 78 TYR B C 1
ATOM 1672 O O . TYR B 1 78 ? 12.539 -6.844 -14.078 1 98.19 78 TYR B O 1
ATOM 1680 N N . LEU B 1 79 ? 12.125 -8.625 -15.281 1 98.69 79 LEU B N 1
ATOM 1681 C CA . LEU B 1 79 ? 12.312 -9.547 -14.164 1 98.69 79 LEU B CA 1
ATOM 1682 C C . LEU B 1 79 ? 13.68 -10.219 -14.234 1 98.69 79 LEU B C 1
ATOM 1684 O O . LEU B 1 79 ? 14.031 -11.016 -13.367 1 98.69 79 LEU B O 1
ATOM 1688 N N . ASP B 1 80 ? 14.484 -9.852 -15.227 1 98.12 80 ASP B N 1
ATOM 1689 C CA . ASP B 1 80 ? 15.812 -10.445 -15.359 1 98.12 80 ASP B CA 1
ATOM 1690 C C . ASP B 1 80 ? 16.656 -10.203 -14.109 1 98.12 80 ASP B C 1
ATOM 1692 O O . ASP B 1 80 ? 16.703 -9.086 -13.594 1 98.12 80 ASP B O 1
ATOM 1696 N N . GLY B 1 81 ? 17.234 -11.281 -13.633 1 97.5 81 GLY B N 1
ATOM 1697 C CA . GLY B 1 81 ? 18.141 -11.164 -12.5 1 97.5 81 GLY B CA 1
ATOM 1698 C C . GLY B 1 81 ? 17.422 -11.242 -11.164 1 97.5 81 GLY B C 1
ATOM 1699 O O . GLY B 1 81 ? 18.062 -11.172 -10.109 1 97.5 81 GLY B O 1
ATOM 1700 N N . ILE B 1 82 ? 16.156 -11.359 -11.203 1 98.12 82 ILE B N 1
ATOM 1701 C CA . ILE B 1 82 ? 15.352 -11.469 -9.984 1 98.12 82 ILE B CA 1
ATOM 1702 C C . ILE B 1 82 ? 14.93 -12.922 -9.781 1 98.12 82 ILE B C 1
ATOM 1704 O O . ILE B 1 82 ? 14.477 -13.578 -10.719 1 98.12 82 ILE B O 1
ATOM 1708 N N . LYS B 1 83 ? 15.148 -13.43 -8.609 1 98.31 83 LYS B N 1
ATOM 1709 C CA . LYS B 1 83 ? 14.57 -14.734 -8.289 1 98.31 83 LYS B CA 1
ATOM 1710 C C . LYS B 1 83 ? 13.047 -14.664 -8.242 1 98.31 83 LYS B C 1
ATOM 1712 O O . LYS B 1 83 ? 12.477 -13.898 -7.465 1 98.31 83 LYS B O 1
ATOM 1717 N N . THR B 1 84 ? 12.438 -15.422 -9.102 1 98.56 84 THR B N 1
ATOM 1718 C CA . THR B 1 84 ? 10.977 -15.422 -9.172 1 98.56 84 THR B CA 1
ATOM 1719 C C . THR B 1 84 ? 10.43 -16.844 -9.023 1 98.56 84 THR B C 1
ATOM 1721 O O . THR B 1 84 ? 11.086 -17.812 -9.414 1 98.56 84 THR B O 1
ATOM 1724 N N . SER B 1 85 ? 9.305 -16.984 -8.422 1 98.38 85 SER B N 1
ATOM 1725 C CA . SER B 1 85 ? 8.531 -18.219 -8.352 1 98.38 85 SER B CA 1
ATOM 1726 C C . SER B 1 85 ? 7.043 -17.953 -8.547 1 98.38 85 SER B C 1
ATOM 1728 O O . SER B 1 85 ? 6.605 -16.797 -8.547 1 98.38 85 SER B O 1
ATOM 1730 N N . LYS B 1 86 ? 6.352 -18.984 -8.836 1 98.44 86 LYS B N 1
ATOM 1731 C CA . LYS B 1 86 ? 4.91 -18.859 -9.047 1 98.44 86 LYS B CA 1
ATOM 1732 C C . LYS B 1 86 ? 4.145 -19.875 -8.203 1 98.44 86 LYS B C 1
ATOM 1734 O O . LYS B 1 86 ? 4.656 -20.969 -7.914 1 98.44 86 LYS B O 1
ATOM 1739 N N . ILE B 1 87 ? 2.936 -19.469 -7.793 1 97.19 87 ILE B N 1
ATOM 1740 C CA . ILE B 1 87 ? 2.012 -20.328 -7.066 1 97.19 87 ILE B CA 1
ATOM 1741 C C . ILE B 1 87 ? 0.613 -20.203 -7.668 1 97.19 87 ILE B C 1
ATOM 1743 O O . ILE B 1 87 ? 0.159 -19.109 -7.98 1 97.19 87 ILE B O 1
ATOM 1747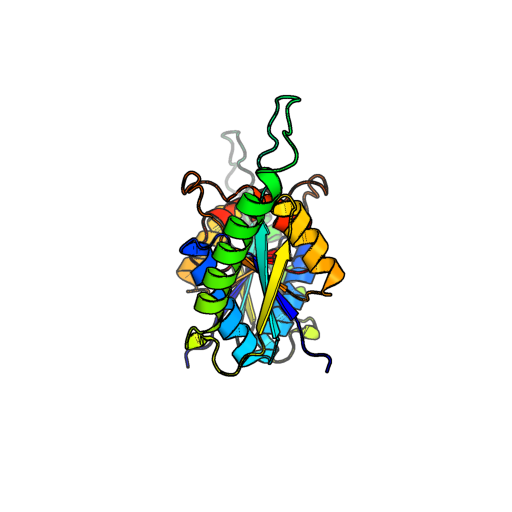 N N . ILE B 1 88 ? -0.02 -21.297 -7.883 1 96.19 88 ILE B N 1
ATOM 1748 C CA . ILE B 1 88 ? -1.434 -21.328 -8.242 1 96.19 88 ILE B CA 1
ATOM 1749 C C . ILE B 1 88 ? -2.24 -21.922 -7.082 1 96.19 88 ILE B C 1
ATOM 1751 O O . ILE B 1 88 ? -1.902 -22.984 -6.555 1 96.19 88 ILE B O 1
ATOM 1755 N N . GLN B 1 89 ? -3.232 -21.188 -6.684 1 93.44 89 GLN B N 1
ATOM 1756 C CA . GLN B 1 89 ? -4.086 -21.594 -5.574 1 93.44 89 GLN B CA 1
ATOM 1757 C C . GLN B 1 89 ? -5.531 -21.766 -6.027 1 93.44 89 GLN B C 1
ATOM 1759 O O . GLN B 1 89 ? -5.992 -21.062 -6.934 1 93.44 89 GLN B O 1
ATOM 1764 N N . PHE B 1 90 ? -6.199 -22.766 -5.352 1 90.62 90 PHE B N 1
ATOM 1765 C CA . PHE B 1 90 ? -7.613 -23.016 -5.617 1 90.62 90 PHE B CA 1
ATOM 1766 C C . PHE B 1 90 ? -8.484 -22.422 -4.516 1 90.62 90 PHE B C 1
ATOM 1768 O O . PHE B 1 90 ? -9.195 -23.156 -3.822 1 90.62 90 PHE B O 1
ATOM 1775 N N . GLU B 1 91 ? -8.289 -21.172 -4.18 1 91.06 91 GLU B N 1
ATOM 1776 C CA . GLU B 1 91 ? -9.016 -20.406 -3.172 1 91.06 91 GLU B CA 1
ATOM 1777 C C . GLU B 1 91 ? -9.57 -19.109 -3.758 1 91.06 91 GLU B C 1
ATOM 1779 O O . GLU B 1 91 ? -9.211 -18.734 -4.875 1 91.06 91 GLU B O 1
ATOM 1784 N N . LEU B 1 92 ? -10.539 -18.5 -2.926 1 91.69 92 LEU B N 1
ATOM 1785 C CA . LEU B 1 92 ? -10.93 -17.141 -3.26 1 91.69 92 LEU B CA 1
ATOM 1786 C C . LEU B 1 92 ? -9.727 -16.188 -3.16 1 91.69 92 LEU B C 1
ATOM 1788 O O . LEU B 1 92 ? -8.828 -16.406 -2.346 1 91.69 92 LEU B O 1
ATOM 1792 N N . ALA B 1 93 ? -9.727 -15.211 -3.953 1 92.62 93 ALA B N 1
ATOM 1793 C CA . ALA B 1 93 ? -8.57 -14.336 -4.129 1 92.62 93 ALA B CA 1
ATOM 1794 C C . ALA B 1 93 ? -8.047 -13.836 -2.785 1 92.62 93 ALA B C 1
ATOM 1796 O O . ALA B 1 93 ? -6.863 -13.977 -2.479 1 92.62 93 ALA B O 1
ATOM 1797 N N . PHE B 1 94 ? -8.93 -13.289 -1.996 1 94.69 94 PHE B N 1
ATOM 1798 C CA . PHE B 1 94 ? -8.523 -12.758 -0.702 1 94.69 94 PHE B CA 1
ATOM 1799 C C . PHE B 1 94 ? -7.895 -13.844 0.162 1 94.69 94 PHE B C 1
ATOM 1801 O O . PHE B 1 94 ? -6.797 -13.664 0.69 1 94.69 94 PHE B O 1
ATOM 1808 N N . ASP B 1 95 ? -8.562 -15.008 0.237 1 95.31 95 ASP B N 1
ATOM 1809 C CA . ASP B 1 95 ? -8.086 -16.109 1.078 1 95.31 95 ASP B CA 1
ATOM 1810 C C . ASP B 1 95 ? -6.73 -16.609 0.595 1 95.31 95 ASP B C 1
ATOM 1812 O O . ASP B 1 95 ? -5.824 -16.844 1.398 1 95.31 95 ASP B O 1
ATOM 1816 N N . GLY B 1 96 ? -6.645 -16.734 -0.66 1 95.81 96 GLY B N 1
ATOM 1817 C CA . GLY B 1 96 ? -5.406 -17.219 -1.246 1 95.81 96 GLY B CA 1
ATOM 1818 C C . GLY B 1 96 ? -4.238 -16.281 -1.033 1 95.81 96 GLY B C 1
ATOM 1819 O O . GLY B 1 96 ? -3.123 -16.703 -0.736 1 95.81 96 GLY B O 1
ATOM 1820 N N . ILE B 1 97 ? -4.469 -14.992 -1.171 1 97.75 97 ILE B N 1
ATOM 1821 C CA . ILE B 1 97 ? -3.422 -13.992 -0.984 1 97.75 97 ILE B CA 1
ATOM 1822 C C . ILE B 1 97 ? -2.963 -13.992 0.473 1 97.75 97 ILE B C 1
ATOM 1824 O O . ILE B 1 97 ? -1.763 -14.023 0.752 1 97.75 97 ILE B O 1
ATOM 1828 N N . MET B 1 98 ? -3.938 -14.039 1.367 1 97.31 98 MET B N 1
ATOM 1829 C CA . MET B 1 98 ? -3.615 -14.008 2.791 1 97.31 98 MET B CA 1
ATOM 1830 C C . MET B 1 98 ? -2.881 -15.273 3.211 1 97.31 98 MET B C 1
ATOM 1832 O O . MET B 1 98 ? -1.858 -15.203 3.896 1 97.31 98 MET B O 1
ATOM 1836 N N . SER B 1 99 ? -3.398 -16.438 2.783 1 96.81 99 SER B N 1
ATOM 1837 C CA . SER B 1 99 ? -2.783 -17.703 3.166 1 96.81 99 SER B CA 1
ATOM 1838 C C . SER B 1 99 ? -1.388 -17.844 2.568 1 96.81 99 SER B C 1
ATOM 1840 O O . SER B 1 99 ? -0.467 -18.312 3.234 1 96.81 99 SER B O 1
ATOM 1842 N N . SER B 1 100 ? -1.244 -17.391 1.35 1 96.94 100 SER B N 1
ATOM 1843 C CA . SER B 1 100 ? 0.059 -17.469 0.698 1 96.94 100 SER B CA 1
ATOM 1844 C C . SER B 1 100 ? 1.056 -16.5 1.338 1 96.94 100 SER B C 1
ATOM 1846 O O . SER B 1 100 ? 2.232 -16.844 1.496 1 96.94 100 SER B O 1
ATOM 1848 N N . GLY B 1 101 ? 0.567 -15.273 1.658 1 97.44 101 GLY B N 1
ATOM 1849 C CA . GLY B 1 101 ? 1.431 -14.344 2.371 1 97.44 101 GLY B CA 1
ATOM 1850 C C . GLY B 1 101 ? 2.002 -14.93 3.652 1 97.44 101 GLY B C 1
ATOM 1851 O O . GLY B 1 101 ? 3.195 -14.781 3.926 1 97.44 101 GLY B O 1
ATOM 1852 N N . LYS B 1 102 ? 1.18 -15.602 4.344 1 96.88 102 LYS B N 1
ATOM 1853 C CA . LYS B 1 102 ? 1.585 -16.203 5.613 1 96.88 102 LYS B CA 1
ATOM 1854 C C . LYS B 1 102 ? 2.496 -17.406 5.387 1 96.88 102 LYS B C 1
ATOM 1856 O O . LYS B 1 102 ? 3.582 -17.484 5.965 1 96.88 102 LYS B O 1
ATOM 1861 N N . SER B 1 103 ? 2.098 -18.312 4.5 1 96.94 103 SER B N 1
ATOM 1862 C CA . SER B 1 103 ? 2.824 -19.562 4.293 1 96.94 103 SER B CA 1
ATOM 1863 C C . SER B 1 103 ? 4.191 -19.312 3.666 1 96.94 103 SER B C 1
ATOM 1865 O O . SER B 1 103 ? 5.141 -20.062 3.918 1 96.94 103 SER B O 1
ATOM 1867 N N . GLN B 1 104 ? 4.305 -18.234 2.85 1 97.12 104 GLN B N 1
ATOM 1868 C CA . GLN B 1 104 ? 5.559 -17.938 2.166 1 97.12 104 GLN B CA 1
ATOM 1869 C C . GLN B 1 104 ? 6.395 -16.938 2.971 1 97.12 104 GLN B C 1
ATOM 1871 O O . GLN B 1 104 ? 7.477 -16.547 2.539 1 97.12 104 GLN B O 1
ATOM 1876 N N . ASN B 1 105 ? 5.867 -16.531 4.152 1 97.38 105 ASN B N 1
ATOM 1877 C CA . ASN B 1 105 ? 6.539 -15.523 4.965 1 97.38 105 ASN B CA 1
ATOM 1878 C C . ASN B 1 105 ? 6.871 -14.281 4.152 1 97.38 105 ASN B C 1
ATOM 1880 O O . ASN B 1 105 ? 8.008 -13.805 4.172 1 97.38 105 ASN B O 1
ATOM 1884 N N . ALA B 1 106 ? 5.887 -13.781 3.42 1 98.12 106 ALA B N 1
ATOM 1885 C CA . ALA B 1 1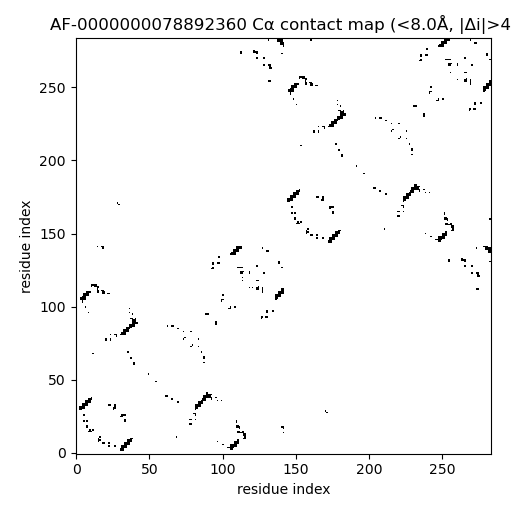06 ? 6.082 -12.578 2.619 1 98.12 106 ALA B CA 1
ATOM 1886 C C . ALA B 1 106 ? 6.383 -11.375 3.504 1 98.12 106 ALA B C 1
ATOM 1888 O O . ALA B 1 106 ? 5.785 -11.211 4.57 1 98.12 106 ALA B O 1
ATOM 1889 N N . ASP B 1 107 ? 7.293 -10.531 3.033 1 97.69 107 ASP B N 1
ATOM 1890 C CA . ASP B 1 107 ? 7.629 -9.305 3.74 1 97.69 107 ASP B CA 1
ATOM 1891 C C . ASP B 1 107 ? 6.816 -8.125 3.211 1 97.69 107 ASP B C 1
ATOM 1893 O O . ASP B 1 107 ? 6.68 -7.105 3.891 1 97.69 107 ASP B O 1
ATOM 1897 N N . LEU B 1 108 ? 6.305 -8.289 2.045 1 98.25 108 LEU B N 1
ATOM 1898 C CA . LEU B 1 108 ? 5.605 -7.234 1.32 1 98.25 108 LEU B CA 1
ATOM 1899 C C . LEU B 1 108 ? 4.625 -7.824 0.315 1 98.25 108 LEU B C 1
ATOM 1901 O O . LEU B 1 108 ? 4.93 -8.82 -0.345 1 98.25 108 LEU B O 1
ATOM 1905 N N . ILE B 1 109 ? 3.438 -7.289 0.264 1 98.81 109 ILE B N 1
ATOM 1906 C CA . ILE B 1 109 ? 2.504 -7.578 -0.819 1 98.81 109 ILE B CA 1
ATOM 1907 C C . ILE B 1 109 ? 2.42 -6.379 -1.76 1 98.81 109 ILE B C 1
ATOM 1909 O O . ILE B 1 109 ? 2.25 -5.242 -1.312 1 98.81 109 ILE B O 1
ATOM 1913 N N . VAL B 1 110 ? 2.611 -6.574 -3.049 1 98.81 110 VAL B N 1
ATOM 1914 C CA . VAL B 1 110 ? 2.447 -5.551 -4.074 1 98.81 110 VAL B CA 1
ATOM 1915 C C . VAL B 1 110 ? 1.306 -5.938 -5.012 1 98.81 110 VAL B C 1
ATOM 1917 O O . VAL B 1 110 ? 1.347 -6.992 -5.648 1 98.81 110 VAL B O 1
ATOM 1920 N N . MET B 1 111 ? 0.259 -5.086 -5.062 1 98.38 111 MET B N 1
ATOM 1921 C CA . MET B 1 111 ? -0.89 -5.48 -5.871 1 98.38 111 MET B CA 1
ATOM 1922 C C . MET B 1 111 ? -1.556 -4.262 -6.5 1 98.38 111 MET B C 1
ATOM 1924 O O . MET B 1 111 ? -1.316 -3.129 -6.078 1 98.38 111 MET B O 1
ATOM 1928 N N . GLY B 1 112 ? -2.303 -4.52 -7.508 1 95.81 112 GLY B N 1
ATOM 1929 C CA . GLY B 1 112 ? -3.074 -3.461 -8.141 1 95.81 112 GLY B CA 1
ATOM 1930 C C . GLY B 1 112 ? -4.277 -3.027 -7.32 1 95.81 112 GLY B C 1
ATOM 1931 O O . GLY B 1 112 ? -4.859 -3.83 -6.59 1 95.81 112 GLY B O 1
ATOM 1932 N N . SER B 1 113 ? -4.66 -1.782 -7.555 1 92.94 113 SER B N 1
ATOM 1933 C CA . SER B 1 113 ? -5.848 -1.259 -6.887 1 92.94 113 SER B CA 1
ATOM 1934 C C . SER B 1 113 ? -7.125 -1.817 -7.504 1 92.94 113 SER B C 1
ATOM 1936 O O . SER B 1 113 ? -8.172 -1.852 -6.852 1 92.94 113 SER B O 1
ATOM 1938 N N . HIS B 1 114 ? -6.883 -2.197 -8.766 1 89.12 114 HIS B N 1
ATOM 1939 C CA . HIS B 1 114 ? -7.992 -2.748 -9.539 1 89.12 114 HIS B CA 1
ATOM 1940 C C . HIS B 1 114 ? -7.578 -4.027 -10.258 1 89.12 114 HIS B C 1
ATOM 1942 O O . HIS B 1 114 ? -6.387 -4.316 -10.391 1 89.12 114 HIS B O 1
ATOM 1948 N N . GLY B 1 115 ? -8.641 -4.781 -10.602 1 86.88 115 GLY B N 1
ATOM 1949 C CA . GLY B 1 115 ? -8.383 -6.031 -11.297 1 86.88 115 GLY B CA 1
ATOM 1950 C C . GLY B 1 115 ? -9.109 -6.129 -12.625 1 86.88 115 GLY B C 1
ATOM 1951 O O . GLY B 1 115 ? -9.445 -5.113 -13.234 1 86.88 115 GLY B O 1
ATOM 1952 N N . ALA B 1 116 ? -9.172 -7.363 -12.969 1 76.88 116 ALA B N 1
ATOM 1953 C CA . ALA B 1 116 ? -9.75 -7.66 -14.281 1 76.88 116 ALA B CA 1
ATOM 1954 C C . ALA B 1 116 ? -11.227 -7.273 -14.328 1 76.88 116 ALA B C 1
ATOM 1956 O O . ALA B 1 116 ? -11.766 -6.996 -15.398 1 76.88 116 ALA B O 1
ATOM 1957 N N . LYS B 1 117 ? -11.914 -7.32 -13.18 1 73.88 117 LYS B N 1
ATOM 1958 C CA . LYS B 1 117 ? -13.344 -7.047 -13.211 1 73.88 117 LYS B CA 1
ATOM 1959 C C . LYS B 1 117 ? -13.617 -5.547 -13.336 1 73.88 117 LYS B C 1
ATOM 1961 O O . LYS B 1 117 ? -14.727 -5.141 -13.672 1 73.88 117 LYS B O 1
ATOM 1966 N N . GLY B 1 118 ? -12.711 -4.828 -13.508 1 62.41 118 GLY B N 1
ATOM 1967 C CA . GLY B 1 118 ? -12.773 -3.406 -13.812 1 62.41 118 GLY B CA 1
ATOM 1968 C C . GLY B 1 118 ? -13.75 -2.648 -12.93 1 62.41 118 GLY B C 1
ATOM 1969 O O . GLY B 1 118 ? -14.359 -1.674 -13.375 1 62.41 118 GLY B O 1
ATOM 1970 N N . PHE B 1 119 ? -13.844 -2.992 -11.68 1 62.31 119 PHE B N 1
ATOM 1971 C CA . PHE B 1 119 ? -14.844 -2.221 -10.945 1 62.31 119 PHE B CA 1
ATOM 1972 C C . PHE B 1 119 ? -14.711 -0.733 -11.25 1 62.31 119 PHE B C 1
ATOM 1974 O O . PHE B 1 119 ? -13.719 -0.303 -11.844 1 62.31 119 PHE B O 1
ATOM 1981 N N . GLN B 1 120 ? -15.781 -0.007 -10.992 1 63.97 120 GLN B N 1
ATOM 1982 C CA . GLN B 1 120 ? -15.828 1.427 -11.258 1 63.97 120 GLN B CA 1
ATOM 1983 C C . GLN B 1 120 ? -14.578 2.123 -10.727 1 63.97 120 GLN B C 1
ATOM 1985 O O . GLN B 1 120 ? -14.156 1.869 -9.594 1 63.97 120 GLN B O 1
ATOM 1990 N N . GLU B 1 121 ? -13.891 2.809 -11.594 1 65 121 GLU B N 1
ATOM 1991 C CA . GLU B 1 121 ? -12.625 3.502 -11.406 1 65 121 GLU B CA 1
ATOM 1992 C C . GLU B 1 121 ? -12.609 4.273 -10.086 1 65 121 GLU B C 1
ATOM 1994 O O . GLU B 1 121 ? -11.539 4.578 -9.555 1 65 121 GLU B O 1
ATOM 1999 N N . MET B 1 122 ? -13.875 4.367 -9.508 1 69.56 122 MET B N 1
ATOM 2000 C CA . MET B 1 122 ? -13.945 5.242 -8.344 1 69.56 122 MET B CA 1
ATOM 2001 C C . MET B 1 122 ? -13.82 4.438 -7.051 1 69.56 122 MET B C 1
ATOM 2003 O O . MET B 1 122 ? -13.703 5.008 -5.969 1 69.56 122 MET B O 1
ATOM 2007 N N . PHE B 1 123 ? -13.688 3.115 -7.281 1 78.38 123 PHE B N 1
ATOM 2008 C CA . PHE B 1 123 ? -13.578 2.262 -6.105 1 78.38 123 PHE B CA 1
ATOM 2009 C C . PHE B 1 123 ? -12.352 1.361 -6.203 1 78.38 123 PHE B C 1
ATOM 2011 O O . PHE B 1 123 ? -11.898 1.034 -7.305 1 78.38 123 PHE B O 1
ATOM 2018 N N . ILE B 1 124 ? -11.805 1.15 -5.078 1 87.5 124 ILE B N 1
ATOM 2019 C CA . ILE B 1 124 ? -10.75 0.147 -5.051 1 87.5 124 ILE B CA 1
ATOM 2020 C C . ILE B 1 124 ? -11.359 -1.249 -5.164 1 87.5 124 ILE B C 1
ATOM 2022 O O . ILE B 1 124 ? -12.508 -1.467 -4.762 1 87.5 124 ILE B O 1
ATOM 2026 N N . GLY B 1 125 ? -10.609 -2.082 -5.793 1 90.88 125 GLY B N 1
ATOM 2027 C CA . GLY B 1 125 ? -11.109 -3.443 -5.898 1 90.88 125 GLY B CA 1
ATOM 2028 C C . GLY B 1 125 ? -11.383 -4.086 -4.551 1 90.88 125 GLY B C 1
ATOM 2029 O O . GLY B 1 125 ? -10.664 -3.834 -3.58 1 90.88 125 GLY B O 1
ATOM 2030 N N . SER B 1 126 ? -12.312 -4.949 -4.547 1 90 126 SER B N 1
ATOM 2031 C CA . SER B 1 126 ? -12.758 -5.578 -3.307 1 90 126 SER B CA 1
ATOM 2032 C C . SER B 1 126 ? -11.656 -6.422 -2.686 1 90 126 SER B C 1
ATOM 2034 O O . SER B 1 126 ? -11.469 -6.422 -1.467 1 90 126 SER B O 1
ATOM 2036 N N . ASN B 1 127 ? -10.938 -7.145 -3.523 1 92.94 127 ASN B N 1
ATOM 2037 C CA . ASN B 1 127 ? -9.844 -7.949 -2.99 1 92.94 127 ASN B CA 1
ATOM 2038 C C . ASN B 1 127 ? -8.742 -7.078 -2.4 1 92.94 127 ASN B C 1
ATOM 2040 O O . ASN B 1 127 ? -8.211 -7.379 -1.328 1 92.94 127 ASN B O 1
ATOM 2044 N N . THR B 1 128 ? -8.414 -6.012 -3.121 1 94.88 128 THR B N 1
ATOM 2045 C CA . THR B 1 128 ? -7.402 -5.09 -2.621 1 94.88 128 THR B CA 1
ATOM 2046 C C . THR B 1 128 ? -7.82 -4.5 -1.277 1 94.88 128 THR B C 1
ATOM 2048 O O . THR B 1 128 ? -7.031 -4.473 -0.332 1 94.88 128 THR B O 1
ATOM 2051 N N . GLU B 1 129 ? -9.016 -4.09 -1.182 1 91.56 129 GLU B N 1
ATOM 2052 C CA . GLU B 1 129 ? -9.523 -3.541 0.072 1 91.56 129 GLU B CA 1
ATOM 2053 C C . GLU B 1 129 ? -9.391 -4.551 1.21 1 91.56 129 GLU B C 1
ATOM 2055 O O . GLU B 1 129 ? -8.891 -4.215 2.287 1 91.56 129 GLU B O 1
ATOM 2060 N N . LYS B 1 130 ? -9.812 -5.719 0.957 1 93.44 130 LYS B N 1
ATOM 2061 C CA . LYS B 1 130 ? -9.773 -6.758 1.983 1 93.44 130 LYS B CA 1
ATOM 2062 C C . LYS B 1 130 ? -8.344 -7.07 2.396 1 93.44 130 LYS B C 1
ATOM 2064 O O . LYS B 1 130 ? -8.062 -7.262 3.582 1 93.44 130 LYS B O 1
ATOM 2069 N N . VAL B 1 131 ? -7.438 -7.117 1.459 1 96.56 131 VAL B N 1
ATOM 2070 C CA . VAL B 1 131 ? -6.047 -7.43 1.757 1 96.56 131 VAL B CA 1
ATOM 2071 C C . VAL B 1 131 ? -5.43 -6.312 2.596 1 96.56 131 VAL B C 1
ATOM 2073 O O . VAL B 1 131 ? -4.785 -6.574 3.613 1 96.56 131 VAL B O 1
ATOM 2076 N N . VAL B 1 132 ? -5.633 -5.074 2.184 1 95.5 132 VAL B N 1
ATOM 2077 C CA . VAL B 1 132 ? -5.086 -3.938 2.914 1 95.5 132 VAL B CA 1
ATOM 2078 C C . VAL B 1 132 ? -5.602 -3.949 4.352 1 95.5 132 VAL B C 1
ATOM 2080 O O . VAL B 1 132 ? -4.84 -3.727 5.293 1 95.5 132 VAL B O 1
ATOM 2083 N N . ARG B 1 133 ? -6.805 -4.297 4.469 1 91.19 133 ARG B N 1
ATOM 2084 C CA . ARG B 1 133 ? -7.469 -4.273 5.77 1 91.19 133 ARG B CA 1
ATOM 2085 C C . ARG B 1 133 ? -6.934 -5.375 6.68 1 91.19 133 ARG B C 1
ATOM 2087 O O . ARG B 1 133 ? -6.824 -5.184 7.895 1 91.19 133 ARG B O 1
ATOM 2094 N N . ASN B 1 134 ? -6.512 -6.484 6.125 1 93.44 134 ASN B N 1
ATOM 2095 C CA . ASN B 1 134 ? -6.336 -7.668 6.961 1 93.44 134 ASN B CA 1
ATOM 2096 C C . ASN B 1 134 ? -4.883 -8.133 6.969 1 93.44 134 ASN B C 1
ATOM 2098 O O . ASN B 1 134 ? -4.5 -8.969 7.793 1 93.44 134 ASN B O 1
ATOM 2102 N N . SER B 1 13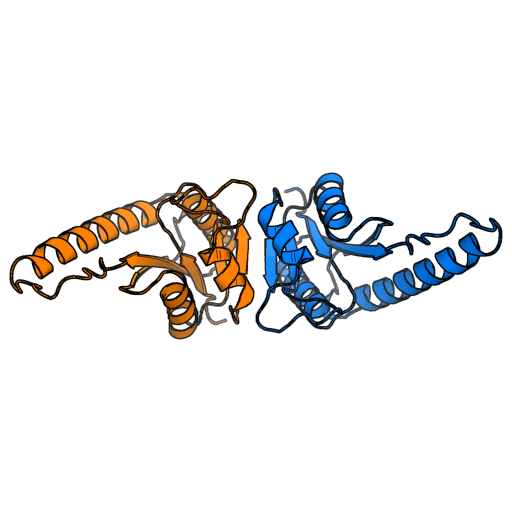5 ? -4.105 -7.594 6.105 1 95.12 135 SER B N 1
ATOM 2103 C CA . SER B 1 135 ? -2.742 -8.094 5.969 1 95.12 135 SER B CA 1
ATOM 2104 C C . SER B 1 135 ? -1.919 -7.797 7.219 1 95.12 135 SER B C 1
ATOM 2106 O O . SER B 1 135 ? -2.027 -6.719 7.801 1 95.12 135 SER B O 1
ATOM 2108 N N . GLU B 1 136 ? -1.051 -8.734 7.551 1 92.44 136 GLU B N 1
ATOM 2109 C CA . GLU B 1 136 ? -0.122 -8.555 8.664 1 92.44 136 GLU B CA 1
ATOM 2110 C C . GLU B 1 136 ? 1.216 -8 8.18 1 92.44 136 GLU B C 1
ATOM 2112 O O . GLU B 1 136 ? 2.104 -7.715 8.992 1 92.44 136 GLU B O 1
ATOM 2117 N N . VAL B 1 137 ? 1.352 -7.879 6.914 1 96 137 VAL B N 1
ATOM 2118 C CA . VAL B 1 137 ? 2.559 -7.305 6.332 1 96 137 VAL B CA 1
ATOM 2119 C C . VAL B 1 137 ? 2.197 -6.074 5.5 1 96 137 VAL B C 1
ATOM 2121 O O . VAL B 1 137 ? 1.045 -5.91 5.09 1 96 137 VAL B O 1
ATOM 2124 N N . PRO B 1 138 ? 3.137 -5.199 5.188 1 97.69 138 PRO B N 1
ATOM 2125 C CA . PRO B 1 138 ? 2.857 -4.016 4.367 1 97.69 138 PRO B CA 1
ATOM 2126 C C . PRO B 1 138 ? 2.301 -4.371 2.992 1 97.69 138 PRO B C 1
ATOM 2128 O O . PRO B 1 138 ? 2.707 -5.371 2.396 1 97.69 138 PRO B O 1
ATOM 2131 N N . VAL B 1 139 ? 1.333 -3.566 2.545 1 98.69 139 VAL B N 1
ATOM 2132 C CA . VAL B 1 139 ? 0.75 -3.736 1.219 1 98.69 139 VAL B CA 1
ATOM 2133 C C . VAL B 1 139 ? 1 -2.482 0.381 1 98.69 139 VAL B C 1
ATOM 2135 O O . VAL B 1 139 ? 0.624 -1.378 0.779 1 98.69 139 VAL B O 1
ATOM 2138 N N . LEU B 1 140 ? 1.692 -2.66 -0.685 1 98.75 140 LEU B N 1
ATOM 2139 C CA . LEU B 1 140 ? 1.895 -1.598 -1.663 1 98.75 140 LEU B CA 1
ATOM 2140 C C . LEU B 1 140 ? 0.856 -1.68 -2.777 1 98.75 140 LEU B C 1
ATOM 2142 O O . LEU B 1 140 ? 0.836 -2.646 -3.543 1 98.75 140 LEU B O 1
ATOM 2146 N N . VAL B 1 141 ? 0.023 -0.687 -2.775 1 98.19 141 VAL B N 1
ATOM 2147 C CA . VAL B 1 141 ? -1.043 -0.656 -3.771 1 98.19 141 VAL B CA 1
ATOM 2148 C C . VAL B 1 141 ? -0.667 0.3 -4.898 1 98.19 141 VAL B C 1
ATOM 2150 O O . VAL B 1 141 ? -0.211 1.418 -4.648 1 98.19 141 VAL B O 1
ATOM 2153 N N . ILE B 1 142 ? -0.872 -0.243 -6.027 1 94.69 142 ILE B N 1
ATOM 2154 C CA . ILE B 1 142 ? -0.462 0.47 -7.234 1 94.69 142 ILE B CA 1
ATOM 2155 C C . ILE B 1 142 ? -1.697 0.911 -8.016 1 94.69 142 ILE B C 1
ATOM 2157 O O . ILE B 1 142 ? -2.615 0.118 -8.234 1 94.69 142 ILE B O 1
#

Radius of gyration: 21.88 Å; Cα contacts (8 Å, |Δi|>4): 486; chains: 2; bounding box: 47×75×39 Å

Solvent-accessible surface area (backbone atoms only — not comparable to full-atom values): 15406 Å² total; per-residue (Å²): 129,84,69,47,29,33,34,30,54,42,75,82,23,73,44,19,49,50,17,49,52,53,49,31,55,50,22,70,73,73,61,24,32,38,38,37,34,36,57,48,71,71,80,76,67,82,72,86,80,70,67,74,77,68,54,56,59,52,51,47,50,53,49,50,53,48,50,52,53,51,51,54,61,67,64,36,73,79,41,66,93,48,58,71,49,75,48,80,37,83,32,56,63,52,59,39,52,53,50,45,38,60,76,64,59,35,58,31,37,29,28,21,32,45,52,66,82,54,61,62,79,84,48,54,25,67,53,44,52,52,42,61,38,64,51,92,46,38,30,35,35,71,127,83,71,47,28,33,36,30,52,43,76,80,23,72,41,18,48,52,16,47,52,52,46,33,55,50,23,70,73,72,61,23,31,39,38,37,33,33,56,48,70,68,78,74,66,82,70,86,79,69,67,75,76,67,55,55,58,52,51,48,50,54,49,51,52,48,50,52,52,50,51,54,60,65,65,37,73,78,41,65,96,47,56,69,50,76,47,80,35,84,33,56,63,53,58,38,51,54,52,47,37,59,78,65,59,35,58,30,36,29,27,21,33,44,52,67,81,53,59,60,80,83,47,54,24,68,52,43,52,53,43,61,38,64,51,95,44,38,30,35,36,71

Sequence (284 aa):
NIMKKILVPTDFSKHAEYALKVAAQIAKKDGSEIILIHMLELPTTGSDAITTSHEIPELMLFKNAAIAKLDNMMSAPYLDGIKTSKIIQFELAFDGIMSSGKSQNADLIVMGSHGAKGFQEMFIGSNTEKVVRNSEVPVLVINIMKKILVPTDFSKHAEYALKVAAQIAKKDGSEIILIHMLELPTTGSDAITTSHEIPELMLFKNAAIAKLDNMMSAPYLDGIKTSKIIQFELAFDGIMSSGKSQNADLIVMGSHGAKGFQEMFIGSNTEKVVRNSEVPVLVI

Foldseek 3Di:
DPAAEEEQEAPPDPLSLVLVLVVLVVCVVRVHAYEYEYEDADPPPPDPPPVPPPRVVVVVVVVVVVVVSVVVSCPDPSNPPHHYYYYYHHDDLLVRSQVCCVVVVHQEYGYEQDHDVCPPPVHGDPSLVSCCVDHPHYYHYD/DPAAEEEQEAPPDPLSLVLVLVVLVVCVVRVHAYEYEYEDADPPPPDPPPPPPPSVVVVVVVVVVVVVSVVVSCPDPSNPPHHYYYYYHHDDLLVRSQVCCVVVVHQEYGYEQDHDVCPPPVHGDPSLVSCCVDHPHYYHYD